Protein AF-A0A355F5J1-F1 (afdb_monomer)

Radius of gyration: 17.42 Å; Cα contacts (8 Å, |Δi|>4): 294; chains: 1; bounding box: 39×35×56 Å

Secondary structure (DSSP, 8-state):
-HHHHHHHSBTT-SSS-HHHHHHHHHT---TTS-HHHHHHHHHHHHHHHHTT--HHHHHHHHHHHHHHHHHHHHHHHHHHHHH-PPPHHHHHHTGGGS--TT----TT--BSSPPPSS--SS-HHHHHHHHHHHHHHHHHT-S---EEEE-TTSTT-EEEESSHHHHHHHHHHHHHHTTS--

Solvent-accessible surface area (backbone atoms only — not comparable to full-atom values): 9563 Å² total; per-residue (Å²): 81,72,72,53,24,61,47,31,2,28,55,85,33,91,74,40,49,74,65,47,51,50,44,15,48,45,59,53,44,49,94,94,44,68,26,60,63,39,50,55,51,52,44,50,50,49,50,41,62,75,70,67,54,50,72,70,53,46,54,50,52,54,51,54,49,53,51,49,39,50,54,31,48,53,53,28,50,51,40,11,67,72,66,56,33,75,38,46,47,55,57,34,33,49,15,75,77,69,82,44,90,92,50,68,52,36,77,87,58,45,38,54,39,86,72,68,100,62,48,26,39,46,52,54,54,36,39,35,28,48,52,47,25,53,47,50,19,61,74,71,71,46,47,78,50,67,49,66,45,72,28,85,69,33,75,94,49,75,50,76,36,59,22,37,56,57,50,20,48,51,45,37,51,14,34,29,36,18,16,43,31,109

pLDDT: mean 97.55, std 2.03, range [85.62, 98.88]

Foldseek 3Di:
DLVLLLQQFFQPHPRHDPVLLCLLQFLVQDPPFCRLLRQLVQQVVQVCVVVVPDPVLSVVLNVVLVVLLVVLVVVQQVQQVVVVADWSLCCQQVVVVVPDPVHDHDVPTDGSHDADPTGAPPDSLLSSLVSSQVSVCVSVVHQQDKDKGGTPSDPPDIDIDRGSVRSSVSSVSSCSNRSTHD

Mean predicted aligned error: 2.51 Å

Nearest PDB structures (foldseek):
  4usz-assembly1_A  TM=8.642E-01  e=2.445E-09  Zobellia galactanivorans
  4cit-assembly1_A  TM=8.220E-01  e=1.053E-09  Zobellia galactanivorans
  8cxl-assembly1_B  TM=7.374E-01  e=2.724E-05  Streptomyces sp. CNQ-525
  3w36-assembly1_A  TM=6.967E-01  e=5.050E-05  Streptomyces sp. CNQ-525
  8bm3-assembly4_D  TM=5.212E-01  e=7.879E-01  Escherichia coli K-12

Structure (mmCIF, N/CA/C/O backbone):
data_AF-A0A355F5J1-F1
#
_entry.id   AF-A0A355F5J1-F1
#
loop_
_atom_site.group_PDB
_atom_site.id
_atom_site.type_symbol
_atom_site.label_atom_id
_atom_site.label_alt_id
_atom_site.label_comp_id
_atom_site.label_asym_id
_atom_site.label_entity_id
_atom_site.label_seq_id
_atom_site.pdbx_PDB_ins_code
_atom_site.Cartn_x
_atom_site.Cartn_y
_atom_site.Cartn_z
_atom_site.occupancy
_atom_site.B_iso_or_equiv
_atom_site.auth_seq_id
_atom_site.auth_comp_id
_atom_site.auth_asym_id
_atom_site.auth_atom_id
_atom_site.pdbx_PDB_model_num
ATOM 1 N N . ALA A 1 1 ? -0.577 -0.896 -16.681 1.00 85.62 1 ALA A N 1
ATOM 2 C CA . ALA A 1 1 ? 0.588 -1.675 -16.222 1.00 85.62 1 ALA A CA 1
ATOM 3 C C . ALA A 1 1 ? 1.918 -1.145 -16.782 1.00 85.62 1 ALA A C 1
ATOM 5 O O . ALA A 1 1 ? 2.328 -0.079 -16.350 1.00 85.62 1 ALA A O 1
ATOM 6 N N . TRP A 1 2 ? 2.595 -1.779 -17.759 1.00 93.31 2 TRP A N 1
ATOM 7 C CA . TRP A 1 2 ? 4.004 -1.445 -18.095 1.00 93.31 2 TRP A CA 1
ATOM 8 C C . TRP A 1 2 ? 4.277 0.042 -18.381 1.00 93.31 2 TRP A C 1
ATOM 10 O O . TRP A 1 2 ? 5.117 0.654 -17.722 1.00 93.31 2 TRP A O 1
ATOM 20 N N . ARG A 1 3 ? 3.527 0.658 -19.311 1.00 94.94 3 ARG A N 1
ATOM 21 C CA . ARG A 1 3 ? 3.712 2.081 -19.677 1.00 94.94 3 ARG A CA 1
ATOM 22 C C . ARG A 1 3 ? 3.458 3.020 -18.502 1.00 94.94 3 ARG A C 1
ATOM 24 O O . ARG A 1 3 ? 4.107 4.053 -18.382 1.00 94.94 3 ARG A O 1
ATOM 31 N N . GLU A 1 4 ? 2.509 2.667 -17.646 1.00 96.31 4 GLU A N 1
ATOM 32 C CA . GLU A 1 4 ? 2.154 3.448 -16.469 1.00 96.31 4 GLU A CA 1
ATOM 33 C C . GLU A 1 4 ? 3.284 3.428 -15.446 1.00 96.31 4 GLU A C 1
ATOM 35 O O . GLU A 1 4 ? 3.809 4.491 -15.121 1.00 96.31 4 GLU A O 1
ATOM 40 N N . VAL A 1 5 ? 3.735 2.243 -15.031 1.00 97.19 5 VAL A N 1
ATOM 41 C CA . VAL A 1 5 ? 4.842 2.096 -14.076 1.00 97.19 5 VAL A CA 1
ATOM 42 C C . VAL A 1 5 ? 6.120 2.714 -14.621 1.00 97.19 5 VAL A C 1
ATOM 44 O O . VAL A 1 5 ? 6.789 3.458 -13.909 1.00 97.19 5 VAL A O 1
ATOM 47 N N . LYS A 1 6 ? 6.431 2.502 -15.905 1.00 96.44 6 LYS A N 1
ATOM 48 C CA . LYS A 1 6 ? 7.587 3.141 -16.540 1.00 96.44 6 LYS A CA 1
ATOM 49 C C . LYS A 1 6 ? 7.512 4.667 -16.448 1.00 96.44 6 LYS A C 1
ATOM 51 O O . LYS A 1 6 ? 8.518 5.310 -16.141 1.00 96.44 6 LYS A O 1
ATOM 56 N N . ARG A 1 7 ? 6.321 5.239 -16.665 1.00 96.62 7 ARG A N 1
ATOM 57 C CA . ARG A 1 7 ? 6.065 6.685 -16.652 1.00 96.62 7 ARG A CA 1
ATOM 58 C C . ARG A 1 7 ? 6.102 7.279 -15.245 1.00 96.62 7 ARG A C 1
ATOM 60 O O . ARG A 1 7 ? 6.772 8.293 -15.062 1.00 96.62 7 ARG A O 1
ATOM 67 N N . VAL A 1 8 ? 5.394 6.704 -14.271 1.00 98.00 8 VAL A N 1
ATOM 68 C CA . VAL A 1 8 ? 5.225 7.307 -12.930 1.00 98.00 8 VAL A CA 1
ATOM 69 C C . VAL A 1 8 ? 6.087 6.677 -11.844 1.00 98.00 8 VAL A C 1
ATOM 71 O O . VAL A 1 8 ? 6.320 7.325 -10.837 1.00 98.00 8 VAL A O 1
ATOM 74 N N . GLY A 1 9 ? 6.596 5.461 -12.028 1.00 97.94 9 GLY A N 1
ATOM 75 C CA . GLY A 1 9 ? 7.379 4.726 -11.027 1.00 97.94 9 GLY A CA 1
ATOM 76 C C . GLY A 1 9 ? 8.881 5.028 -11.028 1.00 97.94 9 GLY A C 1
ATOM 77 O O . GLY A 1 9 ? 9.579 4.684 -10.079 1.00 97.94 9 GLY A O 1
ATOM 78 N N . ARG A 1 10 ? 9.386 5.696 -12.073 1.00 97.44 10 ARG A N 1
ATOM 79 C CA . ARG A 1 10 ? 10.801 6.073 -12.235 1.00 97.44 10 ARG A CA 1
ATOM 80 C C . ARG A 1 10 ? 11.293 7.005 -11.122 1.00 97.44 10 ARG A C 1
ATOM 82 O O . ARG A 1 10 ? 10.621 7.991 -10.828 1.00 97.44 10 ARG A O 1
ATOM 89 N N . SER A 1 11 ? 12.491 6.796 -10.584 1.00 97.44 11 SER A N 1
ATOM 90 C CA . SER A 1 11 ? 13.084 7.613 -9.511 1.00 97.44 11 SER A CA 1
ATOM 91 C C . SER A 1 11 ? 13.020 9.123 -9.780 1.00 97.44 11 SER A C 1
ATOM 93 O O . SER A 1 11 ? 12.518 9.869 -8.943 1.00 97.44 11 SER A O 1
ATOM 95 N N . ASN A 1 12 ? 13.385 9.562 -10.984 1.00 95.12 12 ASN A N 1
ATOM 96 C CA . ASN A 1 12 ? 13.352 10.955 -11.447 1.00 95.12 12 ASN A CA 1
ATOM 97 C C . ASN A 1 12 ? 12.174 11.269 -12.396 1.00 95.12 12 ASN A C 1
ATOM 99 O O . ASN A 1 12 ? 12.340 12.001 -13.371 1.00 95.12 12 ASN A O 1
ATOM 103 N N . SER A 1 13 ? 10.991 10.684 -12.169 1.00 96.25 13 SER A N 1
ATOM 104 C CA . SER A 1 13 ? 9.842 10.878 -13.064 1.00 96.25 13 SER A CA 1
ATOM 105 C C . SER A 1 13 ? 9.379 12.345 -13.099 1.00 96.25 13 SER A C 1
ATOM 107 O O . SER A 1 13 ? 8.983 12.863 -12.056 1.00 96.25 13 SER A O 1
ATOM 109 N N . PRO A 1 14 ? 9.311 12.994 -14.280 1.00 95.00 14 PRO A N 1
ATOM 110 C CA . PRO A 1 14 ? 8.700 14.319 -14.415 1.00 95.00 14 PRO A CA 1
ATOM 111 C C . PRO A 1 14 ? 7.163 14.261 -14.437 1.00 95.00 14 PRO A C 1
ATOM 113 O O . PRO A 1 14 ? 6.504 15.294 -14.424 1.00 95.00 14 PRO A O 1
ATOM 116 N N . ASN A 1 15 ? 6.584 13.057 -14.510 1.00 97.00 15 ASN A N 1
ATOM 117 C CA . ASN A 1 15 ? 5.141 12.836 -14.617 1.00 97.00 15 ASN A CA 1
ATOM 118 C C . ASN A 1 15 ? 4.490 12.454 -13.283 1.00 97.00 15 ASN A C 1
ATOM 120 O O . ASN A 1 15 ? 3.261 12.440 -13.200 1.00 97.00 15 ASN A O 1
ATOM 124 N N . ARG A 1 16 ? 5.288 12.075 -12.277 1.00 98.00 16 ARG A N 1
ATOM 125 C CA . ARG A 1 16 ? 4.796 11.753 -10.939 1.00 98.00 16 ARG A CA 1
ATOM 126 C C . ARG A 1 16 ? 4.628 13.045 -10.149 1.00 98.00 16 ARG A C 1
ATOM 128 O O . ARG A 1 16 ? 5.558 13.842 -10.057 1.00 98.00 16 ARG A O 1
ATOM 135 N N . THR A 1 17 ? 3.453 13.254 -9.569 1.00 98.44 17 THR A N 1
ATOM 136 C CA . THR A 1 17 ? 3.201 14.446 -8.751 1.00 98.44 17 THR A CA 1
ATOM 137 C C . THR A 1 17 ? 3.943 14.366 -7.407 1.00 98.44 17 THR A C 1
ATOM 139 O O . THR A 1 17 ? 4.311 13.271 -6.955 1.00 98.44 17 THR A O 1
ATOM 142 N N . PRO A 1 18 ? 4.147 15.503 -6.714 1.00 98.19 18 PRO A N 1
ATOM 143 C CA . PRO A 1 18 ? 4.655 15.489 -5.342 1.00 98.19 18 PRO A CA 1
ATOM 144 C C . PRO A 1 18 ? 3.794 14.627 -4.408 1.00 98.19 18 PRO A C 1
ATOM 146 O O . PRO A 1 18 ? 4.33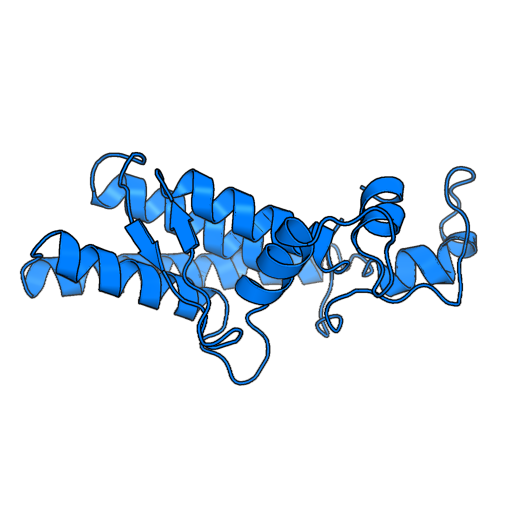6 13.861 -3.617 1.00 98.19 18 PRO A O 1
ATOM 149 N N . GLU A 1 19 ? 2.469 14.673 -4.575 1.00 98.44 19 GLU A N 1
ATOM 150 C CA . GLU A 1 19 ? 1.522 13.857 -3.808 1.00 98.44 19 GLU A CA 1
ATOM 151 C C . GLU A 1 19 ? 1.740 12.357 -4.035 1.00 98.44 19 GLU A C 1
ATOM 153 O O . GLU A 1 19 ? 1.882 11.599 -3.083 1.00 98.44 19 GLU A O 1
ATOM 158 N N . GLN A 1 20 ? 1.874 11.918 -5.289 1.00 98.75 20 GLN A N 1
ATOM 159 C CA . GLN A 1 20 ? 2.164 10.514 -5.603 1.00 98.75 20 GLN A CA 1
ATOM 160 C C . GLN A 1 20 ? 3.510 10.054 -5.029 1.00 98.75 20 GLN A C 1
ATOM 162 O O . GLN A 1 20 ? 3.650 8.902 -4.621 1.00 98.75 20 GLN A O 1
ATOM 167 N N . THR A 1 21 ? 4.501 10.949 -4.980 1.00 98.69 21 THR A N 1
ATOM 168 C CA . THR A 1 21 ? 5.792 10.661 -4.340 1.00 98.69 21 THR A CA 1
ATOM 169 C C . THR A 1 21 ? 5.620 10.483 -2.834 1.00 98.69 21 THR A C 1
ATOM 171 O O . THR A 1 21 ? 6.125 9.509 -2.282 1.00 98.69 21 THR A O 1
ATOM 174 N N . GLN A 1 22 ? 4.874 11.371 -2.172 1.00 98.62 22 GLN A N 1
ATOM 175 C CA . GLN A 1 22 ? 4.601 11.242 -0.743 1.00 98.62 22 GLN A CA 1
ATOM 176 C C . GLN A 1 22 ? 3.798 9.972 -0.437 1.00 98.62 22 GLN A C 1
ATOM 178 O O . GLN A 1 22 ? 4.161 9.264 0.493 1.00 98.62 22 GLN A O 1
ATOM 183 N N . ILE A 1 23 ? 2.786 9.633 -1.244 1.00 98.81 23 ILE A N 1
ATOM 184 C CA . ILE A 1 23 ? 2.020 8.381 -1.124 1.00 98.81 23 ILE A CA 1
ATOM 185 C C . ILE A 1 23 ? 2.943 7.162 -1.215 1.00 98.81 23 ILE A C 1
ATOM 187 O O . ILE A 1 23 ? 2.859 6.267 -0.376 1.00 98.81 23 ILE A O 1
ATOM 191 N N . ALA A 1 24 ? 3.835 7.124 -2.211 1.00 98.62 24 ALA A N 1
ATOM 192 C CA . ALA A 1 24 ? 4.784 6.025 -2.376 1.00 98.62 24 ALA A CA 1
ATOM 193 C C . ALA A 1 24 ? 5.654 5.843 -1.124 1.00 98.62 24 ALA A C 1
ATOM 195 O O . ALA A 1 24 ? 5.804 4.727 -0.633 1.00 98.62 24 ALA A O 1
ATOM 196 N N . LEU A 1 25 ? 6.209 6.943 -0.608 1.00 98.31 25 LEU A N 1
ATOM 197 C CA . LEU A 1 25 ? 7.097 6.926 0.552 1.00 98.31 25 LEU A CA 1
ATOM 198 C C . LEU A 1 25 ? 6.352 6.633 1.861 1.00 98.31 25 LEU A C 1
ATOM 200 O O . LEU A 1 25 ? 6.886 5.929 2.711 1.00 98.31 25 LEU A O 1
ATOM 204 N N . PHE A 1 26 ? 5.123 7.129 2.009 1.00 98.62 26 PHE A N 1
ATOM 205 C CA . PHE A 1 26 ? 4.296 6.917 3.196 1.00 98.62 26 PHE A CA 1
ATOM 206 C C . PHE A 1 26 ? 3.953 5.440 3.391 1.00 98.62 26 PHE A C 1
ATOM 208 O O . PHE A 1 26 ? 4.064 4.919 4.495 1.00 98.62 26 PHE A O 1
ATOM 215 N N . TRP A 1 27 ? 3.592 4.759 2.305 1.00 98.69 27 TRP A N 1
ATOM 216 C CA . TRP A 1 27 ? 3.286 3.330 2.297 1.00 98.69 27 TRP A CA 1
ATOM 217 C C . TRP A 1 27 ? 4.500 2.477 1.906 1.00 98.69 27 TRP A C 1
ATOM 219 O O . TRP A 1 27 ? 4.323 1.373 1.404 1.00 98.69 27 TRP A O 1
ATOM 229 N N . ALA A 1 28 ? 5.737 2.979 2.016 1.00 98.00 28 ALA A N 1
ATOM 230 C CA . ALA A 1 28 ? 6.916 2.227 1.577 1.00 98.00 28 ALA A CA 1
ATOM 231 C C . ALA A 1 28 ? 7.154 0.980 2.443 1.00 98.00 28 ALA A C 1
ATOM 233 O O . ALA A 1 28 ? 7.458 -0.084 1.887 1.00 98.00 28 ALA A O 1
ATOM 234 N N . ASP A 1 29 ? 7.003 1.147 3.763 1.00 96.25 29 ASP A N 1
ATOM 235 C CA . ASP A 1 29 ? 7.050 0.123 4.812 1.00 96.25 29 ASP A CA 1
ATOM 236 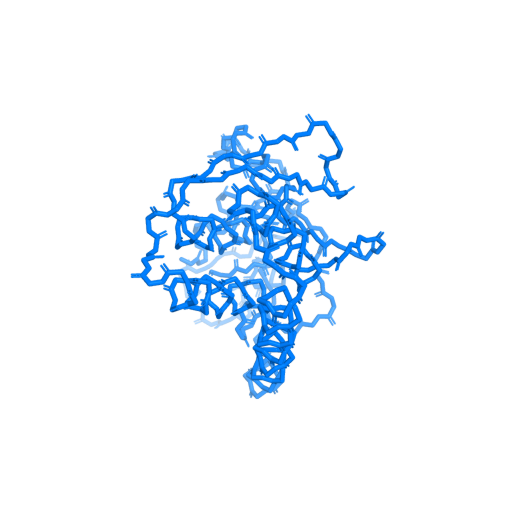C C . ASP A 1 29 ? 8.218 -0.872 4.648 1.00 96.25 29 ASP A C 1
ATOM 238 O O . ASP A 1 29 ? 8.049 -2.096 4.623 1.00 96.25 29 ASP A O 1
ATOM 242 N N . GLY A 1 30 ? 9.417 -0.316 4.441 1.00 90.44 30 GLY A N 1
ATOM 243 C CA . GLY A 1 30 ? 10.653 -1.063 4.214 1.00 90.44 30 GLY A CA 1
ATOM 244 C C . GLY A 1 30 ? 11.232 -1.721 5.474 1.00 90.44 30 GLY A C 1
ATOM 245 O O . GLY A 1 30 ? 10.695 -1.631 6.571 1.00 90.44 30 GLY A O 1
ATOM 246 N N . GLY A 1 31 ? 12.376 -2.396 5.328 1.00 88.50 31 GLY A N 1
ATOM 247 C CA . GLY A 1 31 ? 13.065 -3.001 6.473 1.00 88.50 31 GLY A CA 1
ATOM 248 C C . GLY A 1 31 ? 13.441 -1.958 7.534 1.00 88.50 31 GLY A C 1
ATOM 249 O O . GLY A 1 31 ? 13.959 -0.897 7.196 1.00 88.50 31 GLY A O 1
ATOM 250 N N . GLY A 1 32 ? 13.197 -2.276 8.808 1.00 89.81 32 GLY A N 1
ATOM 251 C CA . GLY A 1 32 ? 13.423 -1.362 9.935 1.00 89.81 32 GLY A CA 1
ATOM 252 C C . GLY A 1 32 ? 12.195 -0.545 10.347 1.00 89.81 32 GLY A C 1
ATOM 253 O O . GLY A 1 32 ? 12.273 0.155 11.352 1.00 89.81 32 GLY A O 1
ATOM 254 N N . THR A 1 33 ? 11.082 -0.662 9.619 1.00 94.38 33 THR A N 1
ATOM 255 C CA . THR A 1 33 ? 9.776 -0.131 10.025 1.00 94.38 33 THR A CA 1
ATOM 256 C C . THR A 1 33 ? 8.891 -1.223 10.625 1.00 94.38 33 THR A C 1
ATOM 258 O O . THR A 1 33 ? 9.274 -2.397 10.693 1.00 94.38 33 THR A O 1
ATOM 261 N N . GLU A 1 34 ? 7.671 -0.866 11.013 1.00 93.75 34 GLU A N 1
ATOM 262 C CA . GLU A 1 34 ? 6.622 -1.811 11.397 1.00 93.75 34 GLU A CA 1
ATOM 263 C C . GLU A 1 34 ? 6.177 -2.757 10.264 1.00 93.75 34 GLU A C 1
ATOM 265 O O . GLU A 1 34 ? 5.503 -3.755 10.532 1.00 93.75 34 GLU A O 1
ATOM 270 N N . THR A 1 35 ? 6.620 -2.518 9.021 1.00 97.62 35 THR A N 1
ATOM 271 C CA . THR A 1 35 ? 6.229 -3.236 7.794 1.00 97.62 35 THR A CA 1
ATOM 272 C C . THR A 1 35 ? 4.712 -3.144 7.519 1.00 97.62 35 THR A C 1
ATOM 274 O O . THR A 1 35 ? 3.952 -2.698 8.378 1.00 97.62 35 THR A O 1
ATOM 277 N N . PRO A 1 36 ? 4.204 -3.560 6.343 1.00 97.94 36 PRO A N 1
ATOM 278 C CA . PRO A 1 36 ? 2.795 -3.325 6.003 1.00 97.94 36 PRO A CA 1
ATOM 279 C C . PRO A 1 36 ? 1.794 -3.951 6.983 1.00 97.94 36 PRO A C 1
ATOM 281 O O . PRO A 1 36 ? 0.827 -3.281 7.342 1.00 97.94 36 PRO A O 1
ATOM 284 N N . PRO A 1 37 ? 1.989 -5.197 7.474 1.00 98.06 37 PRO A N 1
ATOM 285 C CA . PRO A 1 37 ? 1.119 -5.747 8.509 1.00 98.06 37 PRO A CA 1
ATOM 286 C C . PRO A 1 37 ? 1.092 -4.885 9.776 1.00 98.06 37 PRO A C 1
ATOM 288 O O . PRO A 1 37 ? 0.015 -4.631 10.310 1.00 98.06 37 PRO A O 1
ATOM 291 N N . GLY A 1 38 ? 2.252 -4.407 10.241 1.00 98.06 38 GLY A N 1
ATOM 292 C CA . GLY A 1 38 ? 2.351 -3.565 11.433 1.00 98.06 38 GLY A CA 1
ATOM 293 C C . GLY A 1 38 ? 1.695 -2.199 11.250 1.00 98.06 38 GLY A C 1
ATOM 294 O O . GLY A 1 38 ? 0.995 -1.752 12.155 1.00 98.06 38 GLY A O 1
ATOM 295 N N . HIS A 1 39 ? 1.791 -1.607 10.058 1.00 98.56 39 HIS A N 1
ATOM 296 C CA . HIS A 1 39 ? 1.113 -0.352 9.724 1.00 98.56 39 HIS A CA 1
ATOM 297 C C . HIS A 1 39 ? -0.407 -0.480 9.887 1.00 98.56 39 HIS A C 1
ATOM 299 O O . HIS A 1 39 ? -1.051 0.353 10.531 1.00 98.56 39 HIS A O 1
ATOM 305 N N . TRP A 1 40 ? -0.994 -1.595 9.444 1.00 98.75 40 TRP A N 1
ATOM 306 C CA . TRP A 1 40 ? -2.413 -1.871 9.688 1.00 98.75 40 TRP A CA 1
ATOM 307 C C . TRP A 1 40 ? -2.747 -2.124 11.166 1.00 98.75 40 TRP A C 1
ATOM 309 O O . TRP A 1 40 ? -3.827 -1.732 11.616 1.00 98.75 40 TRP A O 1
ATOM 319 N N . ILE A 1 41 ? -1.828 -2.689 11.959 1.00 98.44 41 ILE A N 1
ATOM 320 C CA . ILE A 1 41 ? -1.981 -2.761 13.425 1.00 98.44 41 ILE A CA 1
ATOM 321 C C . ILE A 1 41 ? -1.951 -1.358 14.056 1.00 98.44 41 ILE A C 1
ATOM 323 O O . ILE A 1 41 ? -2.725 -1.086 14.979 1.00 98.44 41 ILE A O 1
ATOM 327 N N . THR A 1 42 ? -1.102 -0.451 13.574 1.00 98.00 42 THR A N 1
ATOM 328 C CA . THR A 1 42 ? -1.033 0.941 14.046 1.00 98.00 42 THR A CA 1
ATOM 329 C C . THR A 1 42 ? -2.303 1.720 13.697 1.00 98.00 42 THR A C 1
ATOM 331 O O . THR A 1 42 ? -2.865 2.379 14.577 1.00 98.00 42 THR A O 1
ATOM 334 N N . ILE A 1 43 ? -2.852 1.538 12.492 1.00 98.75 43 ILE A N 1
ATOM 335 C CA . ILE A 1 43 ? -4.176 2.058 12.110 1.00 98.75 43 ILE A CA 1
ATOM 336 C C . ILE A 1 43 ? -5.260 1.538 13.067 1.00 98.75 43 ILE A C 1
ATOM 338 O O . ILE A 1 43 ? -6.021 2.324 13.637 1.00 98.75 43 ILE A O 1
ATOM 342 N N . ALA A 1 44 ? -5.307 0.224 13.317 1.00 98.75 44 ALA A N 1
ATOM 343 C CA . ALA A 1 44 ? -6.286 -0.373 14.227 1.00 98.75 44 ALA A CA 1
ATOM 344 C C . ALA A 1 44 ? -6.156 0.141 15.669 1.00 98.75 44 ALA A C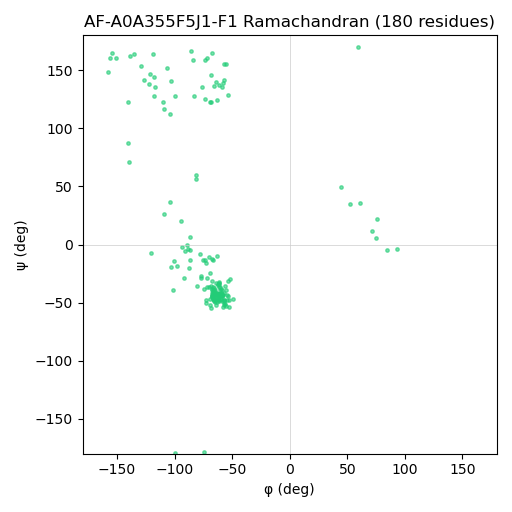 1
ATOM 346 O O . ALA A 1 44 ? -7.163 0.285 16.362 1.00 98.75 44 ALA A O 1
ATOM 347 N N . ARG A 1 45 ? -4.941 0.477 16.115 1.00 98.44 45 ARG A N 1
ATOM 348 C CA . ARG A 1 45 ? -4.692 1.111 17.418 1.00 98.44 45 ARG A CA 1
ATOM 349 C C . ARG A 1 45 ? -5.286 2.510 17.502 1.00 98.44 45 ARG A C 1
ATOM 351 O O . ARG A 1 45 ? -5.950 2.809 18.496 1.00 98.44 45 ARG A O 1
ATOM 358 N N . GLY A 1 46 ? -5.095 3.327 16.467 1.00 98.56 46 GLY A N 1
ATOM 359 C CA . GLY A 1 46 ? -5.722 4.646 16.365 1.00 98.56 46 GLY A CA 1
ATOM 360 C C . GLY A 1 46 ? -7.248 4.551 16.397 1.00 98.56 46 GLY A C 1
ATOM 361 O O . GLY A 1 46 ? -7.892 5.200 17.219 1.00 98.56 46 GLY A O 1
ATOM 362 N N . LEU A 1 47 ? -7.816 3.656 15.586 1.00 98.62 47 LEU A N 1
ATOM 363 C CA . LEU A 1 47 ? -9.260 3.409 15.524 1.00 98.62 47 LEU A CA 1
ATOM 364 C C . LEU A 1 47 ? -9.830 2.902 16.852 1.00 98.62 47 LEU A C 1
ATOM 366 O O . LEU A 1 47 ? -10.865 3.384 17.300 1.00 98.62 47 LEU A O 1
ATOM 370 N N . SER A 1 48 ? -9.151 1.961 17.510 1.00 98.44 48 SER A N 1
ATOM 371 C CA . SER A 1 48 ? -9.532 1.451 18.832 1.00 98.44 48 SER A CA 1
ATOM 372 C C . SER A 1 48 ? -9.688 2.584 19.848 1.00 98.44 48 SER A C 1
ATOM 374 O O . SER A 1 48 ? -10.685 2.643 20.570 1.00 98.44 48 SER A O 1
ATOM 376 N N . ALA A 1 49 ? -8.707 3.493 19.893 1.00 98.44 49 ALA A N 1
ATOM 377 C CA . ALA A 1 49 ? -8.737 4.646 20.786 1.00 98.44 49 ALA A CA 1
ATOM 378 C C . ALA A 1 49 ? -9.844 5.638 20.395 1.00 98.44 49 ALA A C 1
ATOM 380 O O . ALA A 1 49 ? -10.604 6.070 21.258 1.00 98.44 49 ALA A O 1
ATOM 381 N N . GLN A 1 50 ? -9.978 5.943 19.100 1.00 98.12 50 GLN A N 1
ATOM 382 C CA . GLN A 1 50 ? -11.014 6.832 18.563 1.00 98.12 50 GLN A CA 1
ATOM 383 C C . GLN A 1 50 ? -12.434 6.341 18.884 1.00 98.12 50 GLN A C 1
ATOM 385 O O . GLN A 1 50 ? -13.304 7.148 19.195 1.00 98.12 50 GLN A O 1
ATOM 390 N N . GLN A 1 51 ? -12.666 5.029 18.820 1.00 97.81 51 GLN A N 1
ATOM 391 C CA . GLN A 1 51 ? -13.975 4.408 19.051 1.00 97.81 51 GLN A CA 1
ATOM 392 C C . GLN A 1 51 ? -14.226 4.043 20.525 1.00 97.81 51 GLN A C 1
ATOM 394 O O . GLN A 1 51 ? -15.285 3.509 20.850 1.00 97.81 51 GLN A O 1
ATOM 399 N N . GLY A 1 52 ? -13.268 4.298 21.427 1.00 98.12 52 GLY A N 1
ATOM 400 C CA . GLY A 1 52 ? -13.419 4.019 22.858 1.00 98.12 52 GLY A CA 1
ATOM 401 C C . GLY A 1 52 ? -13.659 2.539 23.176 1.00 98.12 52 GLY A C 1
ATOM 402 O O . GLY A 1 52 ? -14.436 2.215 24.075 1.00 98.12 52 GLY A O 1
ATOM 403 N N . LEU A 1 53 ? -13.030 1.634 22.422 1.00 98.56 53 LEU A N 1
ATOM 404 C CA . LEU A 1 53 ? -13.243 0.196 22.575 1.00 98.56 53 LEU A CA 1
ATOM 405 C C . LEU A 1 53 ? -12.774 -0.312 23.949 1.00 98.56 53 LEU A C 1
ATOM 407 O O . LEU A 1 53 ? -11.711 0.054 24.456 1.00 98.56 53 LEU A O 1
ATOM 411 N N . THR A 1 54 ? -13.553 -1.219 24.537 1.00 98.69 54 THR A N 1
ATOM 412 C CA . THR A 1 54 ? -13.201 -1.921 25.782 1.00 98.69 54 THR A CA 1
ATOM 413 C C . THR A 1 54 ? -12.015 -2.871 25.588 1.00 98.69 54 THR A C 1
ATOM 415 O O . THR A 1 54 ? -11.698 -3.278 24.471 1.00 98.69 54 THR A O 1
ATOM 418 N N . LEU A 1 55 ? -11.399 -3.324 26.688 1.00 98.50 55 LEU A N 1
ATOM 419 C CA . LEU A 1 55 ? -10.312 -4.312 26.644 1.00 98.50 55 LEU A CA 1
ATOM 420 C C . LEU A 1 55 ? -10.694 -5.581 25.861 1.00 98.50 55 LEU A C 1
ATOM 422 O O . LEU A 1 55 ? -9.912 -6.053 25.039 1.00 98.50 55 LEU A O 1
ATOM 426 N N . ALA A 1 56 ? -11.899 -6.114 26.083 1.00 98.75 56 ALA A N 1
ATOM 427 C CA . ALA A 1 56 ? -12.370 -7.313 25.392 1.00 98.75 56 ALA A CA 1
ATOM 428 C C . ALA A 1 56 ? -12.588 -7.071 23.887 1.00 98.75 56 ALA A C 1
ATOM 430 O O . ALA A 1 56 ? -12.253 -7.926 23.067 1.00 98.75 56 ALA A O 1
ATOM 431 N N . GLN A 1 57 ? -13.106 -5.897 23.511 1.00 98.75 57 GLN A N 1
ATOM 432 C CA . GLN A 1 57 ? -13.245 -5.496 22.107 1.00 98.75 57 GLN A CA 1
ATOM 433 C C . GLN A 1 57 ? -11.879 -5.325 21.439 1.00 98.75 57 GLN A C 1
ATOM 435 O O . GLN A 1 57 ? -11.672 -5.844 20.347 1.00 98.75 57 GLN A O 1
ATOM 440 N N . ASN A 1 58 ? -10.920 -4.694 22.117 1.00 98.75 58 ASN A N 1
ATOM 441 C CA . ASN A 1 58 ? -9.556 -4.554 21.613 1.00 98.75 58 ASN A CA 1
ATOM 442 C C . ASN A 1 58 ? -8.887 -5.906 21.407 1.00 98.75 58 ASN A C 1
ATOM 444 O O . ASN A 1 58 ? -8.368 -6.167 20.324 1.00 98.75 58 ASN A O 1
ATOM 448 N N . ALA A 1 59 ? -8.961 -6.797 22.398 1.00 98.75 59 ALA A N 1
ATOM 449 C CA . ALA A 1 59 ? -8.431 -8.150 22.269 1.00 98.75 59 ALA A CA 1
ATOM 450 C C . ALA A 1 59 ? -9.011 -8.865 21.037 1.00 98.75 59 ALA A C 1
ATOM 452 O O . ALA A 1 59 ? -8.267 -9.468 20.266 1.00 98.75 59 ALA A O 1
ATOM 453 N N . ARG A 1 60 ? -10.324 -8.736 20.801 1.00 98.75 60 ARG A N 1
ATOM 454 C CA . ARG A 1 60 ? -10.984 -9.311 19.624 1.00 98.75 60 ARG A CA 1
ATOM 455 C C . ARG A 1 60 ? -10.526 -8.664 18.314 1.00 98.75 60 ARG A C 1
ATOM 457 O O . ARG A 1 60 ? -10.210 -9.394 17.379 1.00 98.75 60 ARG A O 1
ATOM 464 N N . LEU A 1 61 ? -10.491 -7.333 18.236 1.00 98.81 61 LEU A N 1
ATOM 465 C CA . LEU A 1 61 ? -10.071 -6.590 17.043 1.00 98.81 61 LEU A CA 1
ATOM 466 C C . LEU A 1 61 ? -8.648 -6.978 16.624 1.00 98.81 61 LEU A C 1
ATOM 468 O O . LEU A 1 61 ? -8.431 -7.392 15.487 1.00 98.81 61 LEU A O 1
ATOM 472 N N . PHE A 1 62 ? -7.691 -6.896 17.550 1.00 98.81 62 PHE A N 1
ATOM 473 C CA . PHE A 1 62 ? -6.290 -7.184 17.248 1.00 98.81 62 PHE A CA 1
ATOM 474 C C . PHE A 1 62 ? -6.045 -8.661 16.943 1.00 98.81 62 PHE A C 1
ATOM 476 O O . PHE A 1 62 ? -5.241 -8.955 16.059 1.00 98.81 62 PHE A O 1
ATOM 483 N N . ALA A 1 63 ? -6.746 -9.587 17.607 1.00 98.81 63 ALA A N 1
ATOM 484 C CA . ALA A 1 63 ? -6.642 -11.010 17.289 1.00 98.81 63 ALA A CA 1
ATOM 485 C C . ALA A 1 63 ? -7.121 -11.297 15.859 1.00 98.81 63 ALA A C 1
ATOM 487 O O . ALA A 1 63 ? -6.401 -11.922 15.083 1.00 98.81 63 ALA A O 1
ATOM 488 N N . LEU A 1 64 ? -8.302 -10.789 15.487 1.00 98.88 64 LEU A N 1
ATOM 489 C CA . LEU A 1 64 ? -8.851 -10.976 14.143 1.00 98.88 64 LEU A CA 1
ATOM 490 C C . LEU A 1 64 ? -7.955 -10.348 13.071 1.00 98.88 64 LEU A C 1
ATOM 492 O O . LEU A 1 64 ? -7.714 -10.971 12.035 1.00 98.88 64 LEU A O 1
ATOM 496 N N . LEU A 1 65 ? -7.441 -9.141 13.321 1.00 98.88 65 LEU A N 1
ATOM 497 C CA . LEU A 1 65 ? -6.576 -8.450 12.368 1.00 98.88 65 LEU A CA 1
ATOM 498 C C . LEU A 1 65 ? -5.238 -9.160 12.199 1.00 98.88 65 LEU A C 1
ATOM 500 O O . LEU A 1 65 ? -4.817 -9.365 11.066 1.00 98.88 65 LEU A O 1
ATOM 504 N N . SER A 1 66 ? -4.625 -9.613 13.292 1.00 98.75 66 SER A N 1
ATOM 505 C CA . SER A 1 66 ? -3.357 -10.349 13.245 1.00 98.75 66 SER A CA 1
ATOM 506 C C . SER A 1 66 ? -3.485 -11.663 12.470 1.00 98.75 66 SER A C 1
ATOM 508 O O . SER A 1 66 ? -2.627 -11.965 11.646 1.00 98.75 66 SER A O 1
ATOM 510 N N . ILE A 1 67 ? -4.573 -12.419 12.675 1.00 98.75 67 ILE A N 1
ATOM 511 C CA . ILE A 1 67 ? -4.852 -13.642 11.901 1.00 98.75 67 ILE A CA 1
ATOM 512 C C . ILE A 1 67 ? -5.054 -13.300 10.421 1.00 98.75 67 ILE A C 1
ATOM 514 O O . ILE A 1 67 ? -4.461 -13.928 9.551 1.00 98.75 67 ILE A O 1
ATOM 518 N N . THR A 1 68 ? -5.833 -12.255 10.135 1.00 98.88 68 THR A N 1
ATOM 519 C CA . THR A 1 68 ? -6.125 -11.829 8.760 1.00 98.88 68 THR A CA 1
ATOM 520 C C . THR A 1 68 ? -4.857 -11.457 7.997 1.00 98.88 68 THR A C 1
ATOM 522 O O . THR A 1 68 ? -4.673 -11.900 6.865 1.00 98.88 68 THR A O 1
ATOM 525 N N . VAL A 1 69 ? -3.960 -10.666 8.596 1.00 98.62 69 VAL A N 1
ATOM 526 C CA . VAL A 1 69 ? -2.701 -10.300 7.931 1.00 98.62 69 VAL A CA 1
ATOM 527 C C . VAL A 1 69 ? -1.725 -11.475 7.854 1.00 98.62 69 VAL A C 1
ATOM 529 O O . VAL A 1 69 ? -0.954 -11.542 6.902 1.00 98.62 69 VAL A O 1
ATOM 532 N N . ALA A 1 70 ? -1.769 -12.429 8.789 1.00 98.69 70 ALA A N 1
ATOM 533 C CA . ALA A 1 70 ? -0.970 -13.651 8.702 1.00 98.69 70 ALA A CA 1
ATOM 534 C C . ALA A 1 70 ? -1.394 -14.517 7.503 1.00 98.69 70 ALA A C 1
ATOM 536 O O . ALA A 1 70 ? -0.550 -14.875 6.680 1.00 98.69 70 ALA A O 1
ATOM 537 N N . ASP A 1 71 ? -2.693 -14.774 7.338 1.00 98.81 71 ASP A N 1
ATOM 538 C CA . ASP A 1 71 ? -3.212 -15.537 6.194 1.00 98.81 71 ASP A CA 1
ATOM 539 C C . ASP A 1 71 ? -2.998 -14.789 4.870 1.00 98.81 71 ASP A C 1
ATOM 541 O O . ASP A 1 71 ? -2.628 -15.390 3.858 1.00 98.81 71 ASP A O 1
ATOM 545 N N . ALA A 1 72 ? -3.137 -13.459 4.875 1.00 98.75 72 ALA A N 1
ATOM 546 C CA . ALA A 1 72 ? -2.801 -12.621 3.727 1.00 98.75 72 ALA A CA 1
ATOM 547 C C . ALA A 1 72 ? -1.322 -12.757 3.322 1.00 98.75 72 ALA A C 1
ATOM 549 O O . ALA A 1 72 ? -1.024 -12.783 2.126 1.00 98.75 72 ALA A O 1
ATOM 550 N N . ALA A 1 73 ? -0.398 -12.880 4.284 1.00 98.56 73 ALA A N 1
ATOM 551 C CA . ALA A 1 73 ? 1.015 -13.123 3.991 1.00 98.56 73 ALA A CA 1
ATOM 552 C C . ALA A 1 73 ? 1.203 -14.477 3.303 1.00 98.56 73 ALA A C 1
ATOM 554 O O . ALA A 1 73 ? 1.875 -14.545 2.276 1.00 98.56 73 ALA A O 1
ATOM 555 N N . ILE A 1 74 ? 0.588 -15.534 3.842 1.00 98.75 74 ILE A N 1
ATOM 556 C CA . ILE A 1 74 ? 0.680 -16.892 3.291 1.00 98.75 74 ILE A CA 1
ATOM 557 C C . ILE A 1 74 ? 0.209 -16.894 1.835 1.00 98.75 74 ILE A C 1
ATOM 559 O O . ILE A 1 74 ? 0.957 -17.312 0.956 1.00 98.75 74 ILE A O 1
ATOM 563 N N . LEU A 1 75 ? -0.977 -16.347 1.564 1.00 98.38 75 LEU A N 1
ATOM 564 C CA . LEU A 1 75 ? -1.543 -16.289 0.214 1.00 98.38 75 LEU A CA 1
ATOM 565 C C . LEU A 1 75 ? -0.708 -15.425 -0.738 1.00 98.38 75 LEU A C 1
ATOM 567 O O . LEU A 1 75 ? -0.477 -15.804 -1.887 1.00 98.38 75 LEU A O 1
ATOM 571 N N . ALA A 1 76 ? -0.234 -14.265 -0.276 1.00 98.50 76 ALA A N 1
ATOM 572 C CA . ALA A 1 76 ? 0.576 -13.387 -1.109 1.00 98.50 76 ALA A CA 1
ATOM 573 C C . ALA A 1 76 ? 1.917 -14.031 -1.474 1.00 98.50 76 ALA A C 1
ATOM 575 O O . ALA A 1 76 ? 2.360 -13.896 -2.614 1.00 98.50 76 ALA A O 1
ATOM 576 N N . TRP A 1 77 ? 2.567 -14.721 -0.535 1.00 98.69 77 TRP A N 1
ATOM 577 C CA . TRP A 1 77 ? 3.837 -15.394 -0.799 1.00 98.69 77 TRP A CA 1
ATOM 578 C C . TRP A 1 77 ? 3.662 -16.672 -1.616 1.00 98.69 77 TRP A C 1
ATOM 580 O O . TRP A 1 77 ? 4.453 -16.886 -2.531 1.00 98.69 77 TRP A O 1
ATOM 590 N N . ASP A 1 78 ? 2.614 -17.458 -1.373 1.00 98.62 78 ASP A N 1
ATOM 591 C CA . ASP A 1 78 ? 2.271 -18.604 -2.220 1.00 98.62 78 ASP A CA 1
ATOM 592 C C . ASP A 1 78 ? 2.094 -18.162 -3.681 1.00 98.62 78 ASP A C 1
ATOM 594 O O . ASP A 1 78 ? 2.812 -18.628 -4.564 1.00 98.62 78 ASP A O 1
ATOM 598 N N . GLY A 1 79 ? 1.275 -17.132 -3.927 1.00 98.44 79 GLY A N 1
ATOM 599 C CA . GLY A 1 79 ? 1.112 -16.551 -5.261 1.00 98.44 79 GLY A CA 1
ATOM 600 C C . GLY A 1 79 ? 2.427 -16.028 -5.855 1.00 98.44 79 GLY A C 1
ATOM 601 O O . GLY A 1 79 ? 2.744 -16.318 -7.009 1.00 98.44 79 GLY A O 1
ATOM 602 N N . LYS A 1 80 ? 3.240 -15.310 -5.067 1.00 98.62 80 LYS A N 1
ATOM 603 C CA . LYS A 1 80 ? 4.555 -14.805 -5.509 1.00 98.62 80 LYS A CA 1
ATOM 604 C C . LYS A 1 80 ? 5.442 -15.888 -6.083 1.00 98.62 80 LYS A C 1
ATOM 606 O O . LYS A 1 80 ? 6.021 -15.680 -7.148 1.00 98.62 80 LYS A O 1
ATOM 611 N N . TYR A 1 81 ? 5.560 -17.008 -5.389 1.00 98.44 81 TYR A N 1
ATOM 612 C CA . TYR A 1 81 ? 6.451 -18.081 -5.812 1.00 98.44 81 TYR A CA 1
ATOM 613 C C . TYR A 1 81 ? 5.790 -19.058 -6.787 1.00 98.44 81 TYR A C 1
ATOM 615 O O . TYR A 1 81 ? 6.508 -19.687 -7.560 1.00 98.44 81 TYR A O 1
ATOM 623 N N . ALA A 1 82 ? 4.457 -19.116 -6.838 1.00 98.44 82 ALA A N 1
ATOM 624 C CA . ALA A 1 82 ? 3.730 -19.847 -7.872 1.00 98.44 82 ALA A CA 1
ATOM 625 C C . ALA A 1 82 ? 3.890 -19.203 -9.260 1.00 98.44 82 ALA A C 1
ATOM 627 O O . ALA A 1 82 ? 4.142 -19.906 -10.236 1.00 98.44 82 ALA A O 1
ATOM 628 N N . TYR A 1 83 ? 3.772 -17.872 -9.358 1.00 97.38 83 TYR A N 1
ATOM 629 C CA . TYR A 1 83 ? 3.869 -17.160 -10.641 1.00 97.38 83 TYR A CA 1
ATOM 630 C C . TYR A 1 83 ? 5.289 -16.682 -10.965 1.00 97.38 83 TYR A C 1
ATOM 632 O O . TYR A 1 83 ? 5.655 -16.570 -12.130 1.00 97.38 83 TYR A O 1
ATOM 640 N N . ASN A 1 84 ? 6.103 -16.406 -9.941 1.00 96.31 84 ASN A N 1
ATOM 641 C CA . ASN A 1 84 ? 7.503 -15.995 -10.061 1.00 96.31 84 ASN A CA 1
ATOM 642 C C . ASN A 1 84 ? 7.738 -14.798 -11.012 1.00 96.31 84 ASN A C 1
ATOM 644 O O . ASN A 1 84 ? 8.759 -14.707 -11.694 1.00 96.31 84 ASN A O 1
ATOM 648 N N . ASN A 1 85 ? 6.788 -13.854 -11.057 1.00 96.19 85 ASN A N 1
ATOM 649 C CA . ASN A 1 85 ? 6.862 -12.705 -11.957 1.00 96.19 85 ASN A CA 1
ATOM 650 C C . ASN A 1 85 ? 8.028 -11.768 -11.607 1.00 96.19 85 ASN A C 1
ATOM 652 O O . ASN A 1 85 ? 8.205 -11.349 -10.456 1.00 96.19 85 ASN A O 1
ATOM 656 N N . TRP A 1 86 ? 8.735 -11.322 -12.643 1.00 96.12 86 TRP A N 1
ATOM 657 C CA . TRP A 1 86 ? 9.751 -10.275 -12.575 1.00 96.12 86 TRP A CA 1
ATOM 658 C C . TRP A 1 86 ? 9.233 -8.939 -12.011 1.00 96.12 86 TRP A C 1
ATOM 660 O O . TRP A 1 86 ? 8.039 -8.615 -12.057 1.00 96.12 86 TRP A O 1
ATOM 670 N N . ARG A 1 87 ? 10.150 -8.141 -11.463 1.00 98.44 87 ARG A N 1
ATOM 671 C CA . ARG A 1 87 ? 9.886 -6.782 -10.965 1.00 98.44 87 ARG A CA 1
ATOM 672 C C . ARG A 1 87 ? 9.945 -5.753 -12.099 1.00 98.44 87 ARG A C 1
ATOM 674 O O . ARG A 1 87 ? 10.631 -6.014 -13.084 1.00 98.44 87 ARG A O 1
ATOM 681 N N . PRO A 1 88 ? 9.319 -4.568 -11.946 1.00 98.31 88 PRO A N 1
ATOM 682 C CA . PRO A 1 88 ? 9.374 -3.530 -12.973 1.00 98.31 88 PRO A CA 1
ATOM 683 C C . PRO A 1 88 ? 10.774 -3.092 -13.380 1.00 98.31 88 PRO A C 1
ATOM 685 O O . PRO A 1 88 ? 10.994 -2.866 -14.561 1.00 98.31 88 PRO A O 1
ATOM 688 N N . ILE A 1 89 ? 11.732 -3.036 -12.445 1.00 98.44 89 ILE A N 1
ATOM 689 C CA . ILE A 1 89 ? 13.128 -2.729 -12.783 1.00 98.44 89 ILE A CA 1
ATOM 690 C C . ILE A 1 89 ? 13.667 -3.685 -13.853 1.00 98.44 89 ILE A C 1
ATOM 692 O O . ILE A 1 89 ? 14.090 -3.231 -14.908 1.00 98.44 89 ILE A O 1
ATOM 696 N N . THR A 1 90 ? 13.548 -4.996 -13.637 1.00 97.69 90 THR A N 1
ATOM 697 C CA . THR A 1 90 ? 13.974 -6.011 -14.605 1.00 97.69 90 THR A CA 1
ATOM 698 C C . THR A 1 90 ? 13.118 -5.956 -15.867 1.00 97.69 90 THR A C 1
ATOM 700 O O . THR A 1 90 ? 13.658 -5.877 -16.960 1.00 97.69 90 THR A O 1
ATOM 703 N N . GLY A 1 91 ? 11.788 -5.910 -15.734 1.00 96.75 91 GL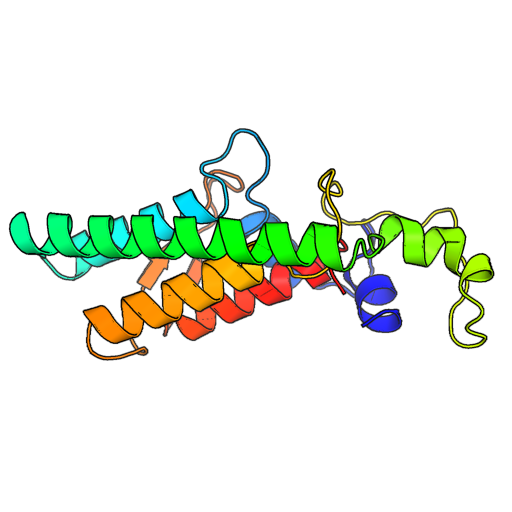Y A N 1
ATOM 704 C CA . GLY A 1 91 ? 10.883 -5.917 -16.889 1.00 96.75 91 GLY A CA 1
ATOM 705 C C . GLY A 1 91 ? 10.887 -4.651 -17.748 1.00 96.75 91 GLY A C 1
ATOM 706 O O . GLY A 1 91 ? 10.288 -4.632 -18.818 1.00 96.75 91 GLY A O 1
ATOM 707 N N . ILE A 1 92 ? 11.526 -3.572 -17.295 1.00 97.94 92 ILE A N 1
ATOM 708 C CA . ILE A 1 92 ? 11.757 -2.364 -18.095 1.00 97.94 92 ILE A CA 1
ATOM 709 C C . ILE A 1 92 ? 13.191 -2.334 -18.630 1.00 97.94 92 ILE A C 1
ATOM 711 O O . ILE A 1 92 ? 13.387 -1.911 -19.767 1.00 97.94 92 ILE A O 1
ATOM 715 N N . GLN A 1 93 ? 14.188 -2.760 -17.849 1.00 97.94 93 GLN A N 1
ATOM 716 C CA . GLN A 1 93 ? 15.583 -2.783 -18.303 1.00 97.94 93 GLN A CA 1
ATOM 717 C C . GLN A 1 93 ? 15.832 -3.853 -19.372 1.00 97.94 93 GLN A C 1
ATOM 719 O O . GLN A 1 93 ? 16.554 -3.574 -20.320 1.00 97.94 93 GLN A O 1
ATOM 724 N N . GLU A 1 94 ? 15.181 -5.010 -19.250 1.00 96.94 94 GLU A N 1
ATOM 725 C CA . GLU A 1 94 ? 15.339 -6.197 -20.109 1.00 96.94 94 GLU A CA 1
ATOM 726 C C . GLU A 1 94 ? 14.100 -6.411 -21.002 1.00 96.94 94 GLU A C 1
ATOM 728 O O . GLU A 1 94 ? 13.739 -7.536 -21.348 1.00 96.94 94 GLU A O 1
ATOM 733 N N . ALA A 1 95 ? 13.356 -5.341 -21.306 1.00 96.06 95 ALA A N 1
ATOM 734 C CA . ALA A 1 95 ? 12.085 -5.452 -22.026 1.00 96.06 95 ALA A CA 1
ATOM 735 C C . ALA A 1 95 ? 12.248 -5.937 -23.480 1.00 96.06 95 ALA A C 1
ATOM 737 O O . ALA A 1 95 ? 11.280 -6.316 -24.113 1.00 96.06 95 ALA A O 1
ATOM 738 N N . ASP A 1 96 ? 13.459 -5.940 -24.025 1.00 94.62 96 ASP A N 1
ATOM 739 C CA . ASP A 1 96 ? 13.792 -6.540 -25.318 1.00 94.62 96 ASP A CA 1
ATOM 740 C C . ASP A 1 96 ? 13.797 -8.081 -25.293 1.00 94.62 96 ASP A C 1
ATOM 742 O O . ASP A 1 96 ? 13.719 -8.711 -26.349 1.00 94.62 96 ASP A O 1
ATOM 746 N N . LEU A 1 97 ? 13.839 -8.696 -24.106 1.00 93.88 97 LEU A N 1
ATOM 747 C CA . LEU A 1 97 ? 13.842 -10.152 -23.924 1.00 93.88 97 LEU A CA 1
ATOM 748 C C . LEU A 1 97 ? 12.447 -10.755 -23.701 1.00 93.88 97 LEU A C 1
ATOM 750 O O . LEU A 1 97 ? 12.318 -11.972 -23.565 1.00 93.88 97 LEU A O 1
ATOM 754 N N . ASP A 1 98 ? 11.399 -9.933 -23.645 1.00 91.81 98 ASP A N 1
ATOM 755 C CA . ASP A 1 98 ? 10.049 -10.370 -23.265 1.00 91.81 98 ASP A CA 1
ATOM 756 C C . ASP A 1 98 ? 9.169 -10.817 -24.444 1.00 91.81 98 ASP A C 1
ATOM 758 O O . ASP A 1 98 ? 8.067 -11.332 -24.241 1.00 91.81 98 ASP A O 1
ATOM 762 N N . GLY A 1 99 ? 9.664 -10.650 -25.676 1.00 93.56 99 GLY A N 1
ATOM 763 C CA . GLY A 1 99 ? 8.956 -11.007 -26.905 1.00 93.56 99 GLY A CA 1
ATOM 764 C C . GLY A 1 99 ? 7.769 -10.097 -27.245 1.00 93.56 99 GLY A C 1
ATOM 765 O O . GLY A 1 99 ? 6.981 -10.444 -28.127 1.00 93.56 99 GLY A O 1
ATOM 766 N N . ASN A 1 100 ? 7.621 -8.951 -26.576 1.00 93.12 100 ASN A N 1
ATOM 767 C CA . ASN A 1 100 ? 6.537 -8.003 -26.779 1.00 93.12 100 ASN A CA 1
ATOM 768 C C . ASN A 1 100 ? 7.013 -6.774 -27.584 1.00 93.12 100 ASN A C 1
ATOM 770 O O . ASN A 1 100 ? 7.757 -5.944 -27.073 1.00 93.12 100 ASN A O 1
ATOM 774 N N . PRO A 1 101 ? 6.543 -6.571 -28.829 1.00 93.19 101 PRO A N 1
ATOM 775 C CA . PRO A 1 101 ? 6.959 -5.422 -29.639 1.00 93.19 101 PRO A CA 1
ATOM 776 C C . PRO A 1 101 ? 6.463 -4.065 -29.102 1.00 93.19 101 PRO A C 1
ATOM 778 O O . PRO A 1 101 ? 6.925 -3.022 -29.565 1.00 93.19 101 PRO A O 1
ATOM 781 N N . ASP A 1 102 ? 5.523 -4.053 -28.150 1.00 92.62 102 ASP A N 1
ATOM 782 C CA . ASP A 1 102 ? 4.988 -2.833 -27.532 1.00 92.62 102 ASP A CA 1
ATOM 783 C C . ASP A 1 102 ? 5.786 -2.349 -26.308 1.00 92.62 102 ASP A C 1
ATOM 785 O O . ASP A 1 102 ? 5.457 -1.293 -25.737 1.00 92.62 102 ASP A O 1
ATOM 789 N N . THR A 1 103 ? 6.802 -3.101 -25.878 1.00 94.56 103 THR A N 1
ATOM 790 C CA . THR A 1 103 ? 7.721 -2.735 -24.796 1.00 94.56 103 THR A CA 1
ATOM 791 C C . THR A 1 103 ? 9.086 -2.354 -25.374 1.00 94.56 103 THR A C 1
ATOM 793 O O . THR A 1 103 ? 9.468 -2.729 -26.478 1.00 94.56 103 THR A O 1
ATOM 796 N N . ALA A 1 104 ? 9.807 -1.492 -24.656 1.00 94.06 104 ALA A N 1
ATOM 797 C CA . ALA A 1 104 ? 11.111 -1.005 -25.092 1.00 94.06 104 ALA A CA 1
ATOM 798 C C . ALA A 1 104 ? 12.053 -0.906 -23.899 1.00 94.06 104 ALA A C 1
ATOM 800 O O . ALA A 1 104 ? 11.747 -0.191 -22.927 1.00 94.06 104 ALA A O 1
ATOM 801 N N . ALA A 1 105 ? 13.183 -1.606 -24.009 1.00 96.19 105 ALA A N 1
ATOM 802 C CA . ALA A 1 105 ? 14.211 -1.670 -22.985 1.00 96.19 105 ALA A CA 1
ATOM 803 C C . ALA A 1 105 ? 14.740 -0.274 -22.641 1.00 96.19 105 ALA A C 1
ATOM 805 O O . ALA A 1 105 ? 14.940 0.583 -23.505 1.00 96.19 105 ALA A O 1
ATOM 806 N N . GLU A 1 106 ? 14.959 -0.029 -21.354 1.00 96.81 106 GLU A N 1
ATOM 807 C CA . GLU A 1 106 ? 15.588 1.192 -20.866 1.00 96.81 106 GLU A CA 1
ATOM 808 C C . GLU A 1 106 ? 16.531 0.858 -19.708 1.00 96.81 106 GLU A C 1
ATOM 810 O O . GLU A 1 106 ? 1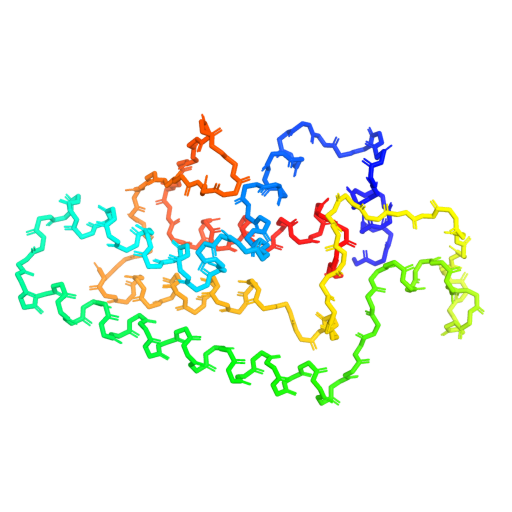6.148 0.924 -18.542 1.00 96.81 106 GLU A O 1
ATOM 815 N N . ALA A 1 107 ? 17.782 0.521 -20.036 1.00 95.25 107 ALA A N 1
ATOM 816 C CA . ALA A 1 107 ? 18.794 0.051 -19.082 1.00 95.25 107 ALA A CA 1
ATOM 817 C C . ALA A 1 107 ? 19.013 0.990 -17.875 1.00 95.25 107 ALA A C 1
ATOM 819 O O . ALA A 1 107 ? 19.310 0.539 -16.775 1.00 95.25 107 ALA A O 1
ATOM 820 N N . GLY A 1 108 ? 18.833 2.304 -18.054 1.00 96.19 108 GLY A N 1
ATOM 821 C CA . GLY A 1 108 ? 18.959 3.305 -16.986 1.00 96.19 108 GLY A CA 1
ATOM 822 C C . GLY A 1 108 ? 17.686 3.538 -16.162 1.00 96.19 108 GLY A C 1
ATOM 823 O O . GLY A 1 108 ? 17.629 4.487 -15.377 1.00 96.19 108 GLY A O 1
ATOM 824 N N . TRP A 1 109 ? 16.618 2.765 -16.365 1.00 98.19 109 TRP A N 1
ATOM 825 C CA . TRP A 1 109 ? 15.389 2.924 -15.592 1.00 98.19 109 TRP A CA 1
ATOM 826 C C . TRP A 1 109 ? 15.576 2.399 -14.167 1.00 98.19 109 TRP A C 1
ATOM 828 O O . TRP A 1 109 ? 15.943 1.247 -13.963 1.00 98.19 109 TRP A O 1
ATOM 838 N N . LEU A 1 110 ? 15.302 3.245 -13.173 1.00 98.50 110 LEU A N 1
ATOM 839 C CA . LEU A 1 110 ? 15.345 2.892 -11.756 1.00 98.50 110 LEU A CA 1
ATOM 840 C C . LEU A 1 110 ? 14.010 3.252 -11.097 1.00 98.50 110 LEU A C 1
ATOM 842 O O . LEU A 1 110 ? 13.461 4.310 -11.420 1.00 98.50 110 LEU A O 1
ATOM 846 N N . PRO A 1 111 ? 13.500 2.427 -10.169 1.00 98.44 111 PRO A N 1
ATOM 847 C CA . PRO A 1 111 ? 12.292 2.731 -9.413 1.00 98.44 111 PRO A CA 1
ATOM 848 C C . PRO A 1 111 ? 12.546 3.810 -8.352 1.00 98.44 111 PRO A C 1
ATOM 850 O O . PRO A 1 111 ? 13.683 4.029 -7.933 1.00 98.44 111 PRO A O 1
ATOM 853 N N . LEU A 1 112 ? 11.484 4.478 -7.897 1.00 98.50 112 LEU A N 1
ATOM 854 C CA . LEU A 1 112 ? 11.552 5.420 -6.774 1.00 98.50 112 LEU A CA 1
ATOM 855 C C . LEU A 1 112 ? 11.933 4.720 -5.464 1.00 98.50 112 LEU A C 1
ATOM 857 O O . LEU A 1 112 ? 12.744 5.244 -4.705 1.00 98.50 112 LEU A O 1
ATOM 861 N N . ILE A 1 113 ? 11.341 3.556 -5.196 1.00 97.94 113 ILE A N 1
ATOM 862 C CA . ILE A 1 113 ? 11.590 2.774 -3.983 1.00 97.94 113 ILE A CA 1
ATOM 863 C C . ILE A 1 113 ? 12.500 1.600 -4.327 1.00 97.94 113 ILE A C 1
ATOM 865 O O . ILE A 1 113 ? 12.345 0.960 -5.368 1.00 97.94 113 ILE A O 1
ATOM 869 N N . ALA A 1 114 ? 13.439 1.293 -3.430 1.00 96.88 114 ALA A N 1
ATOM 870 C CA . ALA A 1 114 ? 14.294 0.121 -3.562 1.00 96.88 114 ALA A CA 1
ATOM 871 C C . ALA A 1 114 ? 13.443 -1.145 -3.753 1.00 96.88 114 ALA A C 1
ATOM 873 O O . ALA A 1 114 ? 12.509 -1.414 -2.995 1.00 96.88 114 ALA A O 1
ATOM 874 N N . THR A 1 115 ? 13.753 -1.921 -4.792 1.00 97.94 115 THR A N 1
ATOM 875 C CA . THR A 1 115 ? 12.965 -3.106 -5.140 1.00 97.94 115 THR A CA 1
ATOM 876 C C . THR A 1 115 ? 13.134 -4.192 -4.073 1.00 97.94 115 THR A C 1
ATOM 878 O O . THR A 1 115 ? 14.262 -4.624 -3.838 1.00 97.94 115 THR A O 1
ATOM 881 N N . PRO A 1 116 ? 12.046 -4.677 -3.442 1.00 97.50 116 PRO A N 1
ATOM 882 C CA . PRO A 1 116 ? 12.154 -5.744 -2.453 1.00 97.50 116 PRO A CA 1
ATOM 883 C C . PRO A 1 116 ? 12.574 -7.086 -3.086 1.00 97.50 116 PRO A C 1
ATOM 885 O O . PRO A 1 116 ? 12.129 -7.385 -4.202 1.00 97.50 116 PRO A O 1
ATOM 888 N N . PRO A 1 117 ? 13.354 -7.927 -2.377 1.00 97.12 117 PRO A N 1
ATOM 889 C CA . PRO A 1 117 ? 13.997 -9.124 -2.931 1.00 97.12 117 PRO A CA 1
ATOM 890 C C . PRO A 1 117 ? 13.051 -10.339 -3.007 1.00 97.12 117 PRO A C 1
ATOM 892 O O . PRO A 1 117 ? 13.316 -11.394 -2.440 1.00 97.12 117 PRO A O 1
ATOM 895 N N . PHE A 1 118 ? 11.912 -10.187 -3.683 1.00 97.62 118 PHE A N 1
ATOM 896 C CA . PHE A 1 118 ? 10.930 -11.253 -3.922 1.00 97.62 118 PHE A CA 1
ATOM 897 C C . PHE A 1 118 ? 10.068 -10.948 -5.163 1.00 97.62 118 PHE A C 1
ATOM 899 O O . PHE A 1 118 ? 9.973 -9.769 -5.545 1.00 97.62 118 PHE A O 1
ATOM 906 N N . PRO A 1 119 ? 9.407 -11.958 -5.773 1.00 98.62 119 PRO A N 1
ATOM 907 C CA . PRO A 1 119 ? 8.613 -11.789 -6.994 1.00 98.62 119 PRO A CA 1
ATOM 908 C C . PRO A 1 119 ? 7.512 -10.723 -6.894 1.00 98.62 119 PRO A C 1
ATOM 910 O O . PRO A 1 119 ? 7.030 -10.372 -5.807 1.00 98.62 119 PRO A O 1
ATOM 913 N N . SER A 1 120 ? 7.110 -10.172 -8.039 1.00 97.81 120 SER A N 1
ATOM 914 C CA . SER A 1 120 ? 6.212 -9.011 -8.092 1.00 97.81 120 SER A CA 1
ATOM 915 C C . SER A 1 120 ? 4.734 -9.352 -7.901 1.00 97.81 120 SER A C 1
ATOM 917 O O . SER A 1 120 ? 4.025 -8.569 -7.272 1.00 97.81 120 SER A O 1
ATOM 919 N N . TYR A 1 121 ? 4.256 -10.492 -8.394 1.00 97.81 121 TYR A N 1
ATOM 920 C CA . TYR A 1 121 ? 2.825 -10.797 -8.429 1.00 97.81 121 TYR A CA 1
ATOM 921 C C . TYR A 1 121 ? 2.457 -11.914 -7.448 1.00 97.81 121 TYR A C 1
ATOM 923 O O . TYR A 1 121 ? 3.003 -12.995 -7.568 1.00 97.81 121 TYR A O 1
ATOM 931 N N . ILE A 1 122 ? 1.542 -11.724 -6.497 1.00 97.56 122 ILE A N 1
ATOM 932 C CA . ILE A 1 122 ? 0.737 -10.512 -6.244 1.00 97.56 122 ILE A CA 1
ATOM 933 C C . ILE A 1 122 ? 1.463 -9.494 -5.350 1.00 97.56 122 ILE A C 1
ATOM 935 O O . ILE A 1 122 ? 2.478 -9.797 -4.724 1.00 97.56 122 ILE A O 1
ATOM 939 N N . SER A 1 123 ? 0.957 -8.260 -5.275 1.00 98.50 123 SER A N 1
ATOM 940 C CA . SER A 1 123 ? 1.469 -7.239 -4.350 1.00 98.50 123 SER A CA 1
ATOM 941 C C . SER A 1 123 ? 1.145 -7.596 -2.897 1.00 98.50 123 SER A C 1
ATOM 943 O O . SER A 1 123 ? -0.018 -7.735 -2.527 1.00 98.50 123 SER A O 1
ATOM 945 N N . GLY A 1 124 ? 2.181 -7.696 -2.054 1.00 98.38 124 GLY A N 1
ATOM 946 C CA . GLY A 1 124 ? 2.003 -7.952 -0.623 1.00 98.38 124 GLY A CA 1
ATOM 947 C C . GLY A 1 124 ? 1.231 -6.820 0.054 1.00 98.38 124 GLY A C 1
ATOM 948 O O . GLY A 1 124 ? 0.250 -7.084 0.732 1.00 98.38 124 GLY A O 1
ATOM 949 N N . HIS A 1 125 ? 1.600 -5.560 -0.218 1.00 98.56 125 HIS A N 1
ATOM 950 C CA . HIS A 1 125 ? 0.890 -4.392 0.321 1.00 98.56 125 HIS A CA 1
ATOM 951 C C . HIS A 1 125 ? -0.587 -4.405 -0.064 1.00 98.56 125 HIS A C 1
ATOM 953 O O . HIS A 1 125 ? -1.434 -4.280 0.805 1.00 98.56 125 HIS A O 1
ATOM 959 N N . SER A 1 126 ? -0.906 -4.626 -1.342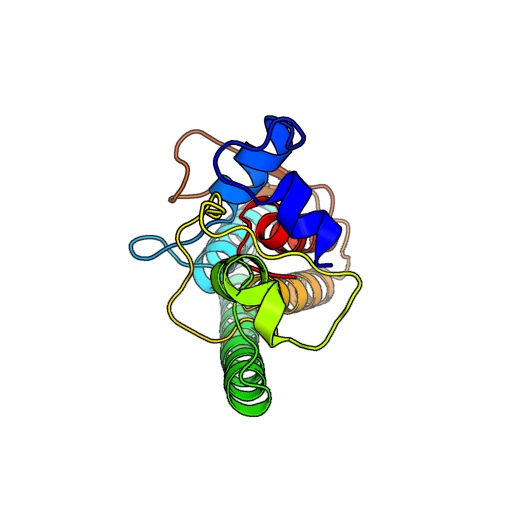 1.00 98.69 126 SER A N 1
ATOM 960 C CA . SER A 1 126 ? -2.301 -4.661 -1.795 1.00 98.69 126 SER A CA 1
ATOM 961 C C . SER A 1 126 ? -3.090 -5.779 -1.108 1.00 98.69 126 SER A C 1
ATOM 963 O O . SER A 1 126 ? -4.251 -5.584 -0.765 1.00 98.69 126 SER A O 1
ATOM 965 N N . THR A 1 127 ? -2.449 -6.925 -0.855 1.00 98.81 127 THR A N 1
ATOM 966 C CA . THR A 1 127 ? -3.084 -8.061 -0.170 1.00 98.81 127 THR A CA 1
ATOM 967 C C . THR A 1 127 ? -3.344 -7.743 1.302 1.00 98.81 127 THR A C 1
ATOM 969 O O . THR A 1 127 ? -4.486 -7.845 1.739 1.00 98.81 127 THR A O 1
ATOM 972 N N . PHE A 1 128 ? -2.325 -7.283 2.042 1.00 98.81 128 PHE A N 1
ATOM 973 C CA . PHE A 1 128 ? -2.461 -6.887 3.450 1.00 98.81 128 PHE A CA 1
ATOM 974 C C . PHE A 1 128 ? -3.483 -5.772 3.638 1.00 98.81 128 PHE A C 1
ATOM 976 O O . PHE A 1 128 ? -4.306 -5.827 4.550 1.00 98.81 128 PHE A O 1
ATOM 983 N N . SER A 1 129 ? -3.442 -4.771 2.764 1.00 98.88 129 SER A N 1
ATOM 984 C CA . SER A 1 129 ? -4.323 -3.618 2.836 1.00 98.88 129 SER A CA 1
ATOM 985 C C . SER A 1 129 ? -5.764 -3.970 2.513 1.00 98.88 129 SER A C 1
ATOM 987 O O . SER A 1 129 ? -6.660 -3.629 3.282 1.00 98.88 129 SER A O 1
ATOM 989 N N . GLY A 1 130 ? -5.996 -4.713 1.429 1.00 98.81 130 GLY A N 1
ATOM 990 C CA . GLY A 1 130 ? -7.338 -5.154 1.060 1.00 98.81 130 GLY A CA 1
ATOM 991 C C . GLY A 1 130 ? -7.969 -6.050 2.128 1.00 98.81 130 GLY A C 1
ATOM 992 O O . GLY A 1 130 ? -9.122 -5.837 2.509 1.00 98.81 130 GLY A O 1
ATOM 993 N N . SER A 1 131 ? -7.213 -7.013 2.669 1.00 98.88 131 SER A N 1
ATOM 994 C CA . SER A 1 131 ? -7.716 -7.899 3.725 1.00 98.88 131 SER A CA 1
ATOM 995 C C . SER A 1 131 ? -8.001 -7.140 5.024 1.00 98.88 131 SER A C 1
ATOM 997 O O . SER A 1 131 ? -9.040 -7.361 5.649 1.00 98.88 131 SER A O 1
ATOM 999 N N . SER A 1 132 ? -7.117 -6.216 5.411 1.00 98.88 132 SER A N 1
ATOM 1000 C CA . SER A 1 132 ? -7.277 -5.413 6.629 1.00 98.88 132 SER A CA 1
ATOM 1001 C C . SER A 1 132 ? -8.467 -4.468 6.524 1.00 98.88 132 SER A C 1
ATOM 1003 O O . SER A 1 132 ? -9.306 -4.462 7.422 1.00 98.88 132 SER A O 1
ATOM 1005 N N . ALA A 1 133 ? -8.608 -3.736 5.415 1.00 98.88 133 ALA A N 1
ATOM 1006 C CA . ALA A 1 133 ? -9.761 -2.870 5.190 1.00 98.88 133 ALA A CA 1
ATOM 1007 C C . ALA A 1 133 ? -11.075 -3.658 5.223 1.00 98.88 133 ALA A C 1
ATOM 1009 O O . ALA A 1 133 ? -12.018 -3.264 5.913 1.00 98.88 133 ALA A O 1
ATOM 1010 N N . ARG A 1 134 ? -11.119 -4.829 4.571 1.00 98.81 134 ARG A N 1
ATOM 1011 C CA . ARG A 1 134 ? -12.313 -5.682 4.581 1.00 98.81 134 ARG A CA 1
ATOM 1012 C C . ARG A 1 134 ? -12.683 -6.151 5.986 1.00 98.81 134 ARG A C 1
ATOM 1014 O O . ARG A 1 134 ? -13.875 -6.165 6.317 1.00 98.81 134 ARG A O 1
ATOM 1021 N N . LEU A 1 135 ? -11.693 -6.548 6.786 1.00 98.81 135 LEU A N 1
ATOM 1022 C CA . LEU A 1 135 ? -11.908 -6.958 8.169 1.00 98.81 135 LEU A CA 1
ATOM 1023 C C . LEU A 1 135 ? -12.388 -5.788 9.026 1.00 98.81 135 LEU A C 1
ATOM 1025 O O . LEU A 1 135 ? -13.365 -5.950 9.753 1.00 98.81 135 LEU A O 1
ATOM 1029 N N . LEU A 1 136 ? -11.722 -4.633 8.959 1.00 98.88 136 LEU A N 1
ATOM 1030 C CA . LEU A 1 136 ? -12.097 -3.451 9.736 1.00 98.88 136 LEU A CA 1
ATOM 1031 C C . LEU A 1 136 ? -13.524 -3.018 9.397 1.00 98.88 136 LEU A C 1
ATOM 1033 O O . LEU A 1 136 ? -14.327 -2.812 10.306 1.00 98.88 136 LEU A O 1
ATOM 1037 N N . GLY A 1 137 ? -13.877 -3.016 8.109 1.00 98.75 137 GLY A N 1
ATOM 1038 C CA . GLY A 1 137 ? -15.239 -2.739 7.664 1.00 98.75 137 GLY A CA 1
ATOM 1039 C C . GLY A 1 137 ? -16.262 -3.735 8.216 1.00 98.75 137 GLY A C 1
ATOM 1040 O O . GLY A 1 137 ? -17.347 -3.352 8.646 1.00 98.75 137 GLY A O 1
ATOM 1041 N N . HIS A 1 138 ? -15.911 -5.023 8.287 1.00 98.56 138 HIS A N 1
ATOM 1042 C CA . HIS A 1 138 ? -16.765 -6.025 8.930 1.00 98.56 138 HIS A CA 1
ATOM 1043 C C . HIS A 1 138 ? -16.871 -5.816 10.448 1.00 98.56 138 HIS A C 1
ATOM 1045 O O . HIS A 1 138 ? -17.946 -5.976 11.021 1.00 98.56 138 HIS A O 1
ATOM 1051 N N . TYR A 1 139 ? -15.764 -5.491 11.114 1.00 98.62 139 TYR A N 1
ATOM 1052 C CA . TYR A 1 139 ? -15.708 -5.334 12.565 1.00 98.62 139 TYR A CA 1
ATOM 1053 C C . TYR A 1 139 ? -16.517 -4.122 13.044 1.00 98.62 139 TYR A C 1
ATOM 1055 O O . TYR A 1 139 ? -17.274 -4.239 14.005 1.00 98.62 139 TYR A O 1
ATOM 1063 N N . PHE A 1 140 ? -16.388 -2.982 12.361 1.00 98.38 140 PHE A N 1
ATOM 1064 C CA . PHE A 1 140 ? -17.118 -1.752 12.683 1.00 98.38 140 PHE A CA 1
ATOM 1065 C C . PHE A 1 140 ? -18.507 -1.676 12.031 1.00 98.38 140 PHE A C 1
ATOM 1067 O O . PHE A 1 140 ? -19.266 -0.752 12.312 1.00 98.38 140 PHE A O 1
ATOM 1074 N N . GLY A 1 141 ? -18.859 -2.649 11.185 1.00 98.50 141 GLY A N 1
ATOM 1075 C CA . GLY A 1 141 ? -20.152 -2.715 10.500 1.00 98.50 141 GLY A CA 1
ATOM 1076 C C . GLY A 1 141 ? -20.307 -1.732 9.334 1.00 98.50 141 GLY A C 1
ATOM 1077 O O . GLY A 1 141 ? -21.393 -1.639 8.769 1.00 98.50 141 GLY A O 1
ATOM 1078 N N . THR A 1 142 ? -19.248 -1.008 8.969 1.00 98.56 142 THR A N 1
ATOM 1079 C CA . THR A 1 142 ? -19.212 -0.061 7.849 1.00 98.56 142 THR A CA 1
ATOM 1080 C C . THR A 1 142 ? -17.774 0.165 7.374 1.00 98.56 142 THR A C 1
ATOM 1082 O O . THR A 1 142 ? -16.848 0.102 8.182 1.00 98.56 142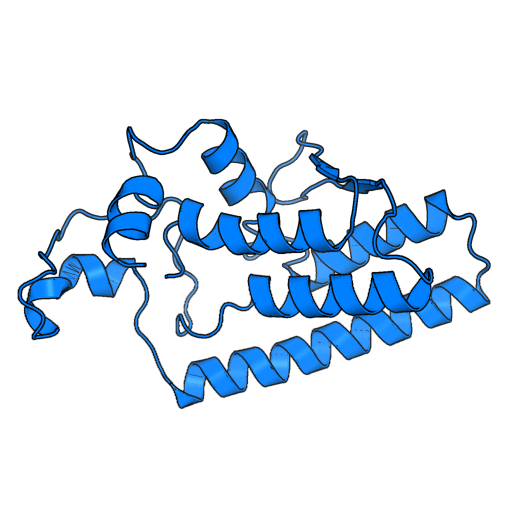 THR A O 1
ATOM 1085 N N . ASP A 1 143 ? -17.586 0.435 6.078 1.00 98.50 143 ASP A N 1
ATOM 1086 C CA . ASP A 1 143 ? -16.302 0.893 5.515 1.00 98.50 143 ASP A CA 1
ATOM 1087 C C . ASP A 1 143 ? -16.049 2.384 5.797 1.00 98.50 143 ASP A C 1
ATOM 1089 O O . ASP A 1 143 ? -14.896 2.802 5.906 1.00 98.50 143 ASP A O 1
ATOM 1093 N N . ASP A 1 144 ? -17.123 3.164 5.963 1.00 98.50 144 ASP A N 1
ATOM 1094 C CA . ASP A 1 144 ? -17.131 4.630 6.029 1.00 98.50 144 ASP A CA 1
ATOM 1095 C C . ASP A 1 144 ? -16.756 5.156 7.424 1.00 98.50 144 ASP A C 1
ATOM 1097 O O . ASP A 1 144 ? -17.534 5.830 8.107 1.00 98.50 144 ASP A O 1
ATOM 1101 N N . VAL A 1 145 ? -15.554 4.812 7.881 1.00 98.62 145 VAL A N 1
ATOM 1102 C CA . VAL A 1 145 ? -14.969 5.339 9.115 1.00 98.62 145 VAL A CA 1
ATOM 1103 C C . VAL A 1 145 ? -13.827 6.275 8.749 1.00 98.62 145 VAL A C 1
ATOM 1105 O O . VAL A 1 145 ? -12.818 5.846 8.196 1.00 98.62 145 VAL A O 1
ATOM 1108 N N . ALA A 1 146 ? -13.964 7.554 9.101 1.00 98.69 146 ALA A N 1
ATOM 1109 C CA . ALA A 1 146 ? -12.891 8.522 8.931 1.00 98.69 146 ALA A CA 1
ATOM 1110 C C . ALA A 1 146 ? -11.810 8.345 10.007 1.00 98.69 146 ALA A C 1
ATOM 1112 O O . ALA A 1 146 ? -12.124 8.213 11.195 1.00 98.69 146 ALA A O 1
ATOM 1113 N N . PHE A 1 147 ? -10.543 8.377 9.600 1.00 98.81 147 PHE A N 1
ATOM 1114 C CA . PHE A 1 147 ? -9.393 8.254 10.495 1.00 98.81 147 PHE A CA 1
ATOM 1115 C C . PHE A 1 147 ? -8.148 8.920 9.910 1.00 98.81 147 PHE A C 1
ATOM 1117 O O . PHE A 1 147 ? -8.070 9.196 8.712 1.00 98.81 147 PHE A O 1
ATOM 1124 N N . SER A 1 148 ? -7.153 9.137 10.766 1.00 98.56 148 SER A N 1
ATOM 1125 C CA . SER A 1 148 ? -5.816 9.566 10.365 1.00 98.56 148 SER A CA 1
ATOM 1126 C C . SER A 1 148 ? -4.778 8.559 10.840 1.00 98.56 148 SER A C 1
ATOM 1128 O O . SER A 1 148 ? -4.929 7.960 11.905 1.00 98.56 148 SER A O 1
ATOM 1130 N N . THR A 1 149 ? -3.715 8.387 10.062 1.00 98.12 149 THR A N 1
ATOM 1131 C CA . THR A 1 149 ? -2.570 7.543 10.413 1.00 98.12 149 THR A CA 1
ATOM 1132 C C . THR A 1 149 ? -1.257 8.214 10.032 1.00 98.12 149 THR A C 1
ATOM 1134 O O . THR A 1 149 ? -1.216 9.166 9.247 1.00 98.12 149 THR A O 1
ATOM 1137 N N . VAL A 1 150 ? -0.179 7.717 10.619 1.00 97.38 150 VAL A N 1
ATOM 1138 C CA . VAL A 1 150 ? 1.203 8.136 10.378 1.00 97.38 150 VAL A CA 1
ATOM 1139 C C . VAL A 1 150 ? 1.998 6.952 9.843 1.00 97.38 150 VAL A C 1
ATOM 1141 O O . VAL A 1 150 ? 1.560 5.817 9.992 1.00 97.38 150 VAL A O 1
ATOM 1144 N N . SER A 1 151 ? 3.162 7.228 9.263 1.00 96.62 151 SER A N 1
ATOM 1145 C CA . SER A 1 151 ? 4.136 6.217 8.849 1.00 96.62 151 SER A CA 1
ATOM 1146 C C . SER A 1 151 ? 5.432 6.437 9.623 1.00 96.62 151 SER A C 1
ATOM 1148 O O . SER A 1 151 ? 5.968 7.549 9.645 1.00 96.62 151 SER A O 1
ATOM 1150 N N . ASP A 1 152 ? 5.950 5.395 10.264 1.00 94.69 152 ASP A N 1
ATOM 1151 C CA . ASP A 1 152 ? 7.262 5.420 10.921 1.00 94.69 152 ASP A CA 1
ATOM 1152 C C . ASP A 1 152 ? 8.419 5.498 9.904 1.00 94.69 152 ASP A C 1
ATOM 1154 O O . ASP A 1 152 ? 9.480 6.044 10.210 1.00 94.69 152 ASP A O 1
ATOM 1158 N N . GLY A 1 153 ? 8.189 5.040 8.668 1.00 93.75 153 GLY A N 1
ATOM 1159 C CA . GLY A 1 153 ? 9.083 5.207 7.521 1.00 93.75 153 GLY A CA 1
ATOM 1160 C C . GLY A 1 153 ? 9.081 6.615 6.916 1.00 93.75 153 GLY A C 1
ATOM 1161 O O . GLY A 1 153 ? 9.980 6.945 6.139 1.00 93.75 153 GLY A O 1
ATOM 1162 N N . LEU A 1 154 ? 8.112 7.463 7.282 1.00 96.56 154 LEU A N 1
ATOM 1163 C CA . LEU A 1 154 ? 8.035 8.859 6.847 1.00 96.56 154 LEU A CA 1
ATOM 1164 C C . LEU A 1 154 ? 7.602 9.796 7.997 1.00 96.56 154 LEU A C 1
ATOM 1166 O O . LEU A 1 154 ? 6.489 10.335 7.981 1.00 96.56 154 LEU A O 1
ATOM 1170 N N . PRO A 1 155 ? 8.477 10.025 9.000 1.00 95.00 155 PRO A N 1
ATOM 1171 C CA . PRO A 1 155 ? 8.144 10.828 10.173 1.00 95.00 155 PRO A CA 1
ATOM 1172 C C . PRO A 1 155 ? 7.690 12.250 9.823 1.00 95.00 155 PRO A C 1
ATOM 1174 O O . PRO A 1 155 ? 8.247 12.906 8.943 1.00 95.00 155 PRO A O 1
ATOM 1177 N N . GLY A 1 156 ? 6.693 12.748 10.556 1.00 96.50 156 GLY A N 1
ATOM 1178 C CA . GLY A 1 156 ? 6.136 14.092 10.364 1.00 96.50 156 GLY A CA 1
ATOM 1179 C C . GLY A 1 156 ? 5.055 14.188 9.284 1.00 96.50 156 GLY A C 1
ATOM 1180 O O . GLY A 1 156 ? 4.433 15.241 9.155 1.00 96.50 156 GLY A O 1
ATOM 1181 N N . VAL A 1 157 ? 4.776 13.105 8.552 1.00 97.81 157 VAL A N 1
ATOM 1182 C CA . VAL A 1 157 ? 3.655 13.033 7.607 1.00 97.81 157 VAL A CA 1
ATOM 1183 C C . VAL A 1 157 ? 2.479 12.300 8.249 1.00 97.81 157 VAL A C 1
ATOM 1185 O O . VAL A 1 157 ? 2.613 11.191 8.758 1.00 97.81 157 VAL A O 1
ATOM 1188 N N . THR A 1 158 ? 1.308 12.934 8.216 1.00 98.31 158 THR A N 1
ATOM 1189 C CA . THR A 1 158 ? 0.023 12.341 8.613 1.00 98.31 158 THR A CA 1
ATOM 1190 C C . THR A 1 158 ? -0.883 12.299 7.396 1.00 98.31 158 THR A C 1
ATOM 1192 O O . THR A 1 158 ? -0.974 13.288 6.667 1.00 98.31 158 THR A O 1
ATOM 1195 N N . ARG A 1 159 ? -1.569 11.177 7.187 1.00 98.50 159 ARG A N 1
ATOM 1196 C CA . ARG A 1 159 ? -2.567 11.021 6.124 1.00 98.50 159 ARG A CA 1
ATOM 1197 C C . ARG A 1 159 ? -3.930 10.740 6.728 1.00 98.50 159 ARG A C 1
ATOM 1199 O O . ARG A 1 159 ? -4.025 10.076 7.758 1.00 98.50 159 ARG A O 1
ATOM 1206 N N . SER A 1 160 ? -4.968 11.269 6.090 1.00 98.69 160 SER A N 1
ATOM 1207 C CA . SER A 1 160 ? -6.353 11.162 6.543 1.00 98.69 160 SER A CA 1
ATOM 1208 C C . SER A 1 160 ? -7.206 10.519 5.468 1.00 98.69 160 SER A C 1
ATOM 1210 O O . SER A 1 160 ? -7.096 10.860 4.292 1.00 98.69 160 SER A O 1
ATOM 1212 N N . PHE A 1 161 ? -8.086 9.628 5.900 1.00 98.81 161 PHE A N 1
ATOM 1213 C CA . 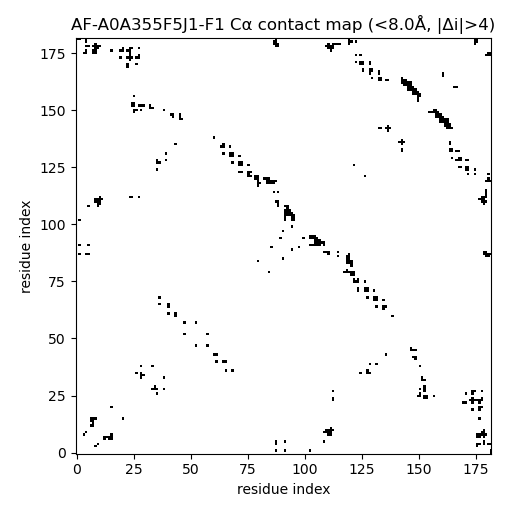PHE A 1 161 ? -8.967 8.850 5.048 1.00 98.81 161 PHE A CA 1
ATOM 1214 C C . PHE A 1 161 ? -10.402 8.962 5.547 1.00 98.81 161 PHE A C 1
ATOM 1216 O O . PHE A 1 161 ? -10.659 9.211 6.724 1.00 98.81 161 PHE A O 1
ATOM 1223 N N . THR A 1 162 ? -11.335 8.783 4.624 1.00 98.7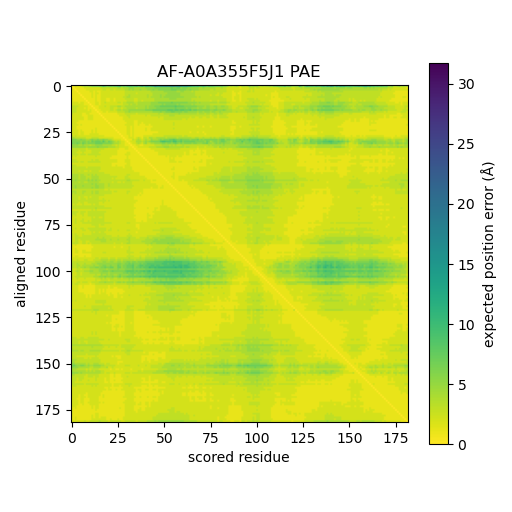5 162 THR A N 1
ATOM 1224 C CA . THR A 1 162 ? -12.783 8.766 4.861 1.00 98.75 162 THR A CA 1
ATOM 1225 C C . THR A 1 162 ? -13.337 7.349 4.971 1.00 98.75 162 THR A C 1
ATOM 1227 O O . THR A 1 162 ? -14.416 7.172 5.527 1.00 98.75 162 THR A O 1
ATOM 1230 N N . SER A 1 163 ? -12.593 6.351 4.484 1.00 98.81 163 SER A N 1
ATOM 1231 C CA . SER A 1 163 ? -12.963 4.943 4.570 1.00 98.81 163 SER A CA 1
ATOM 1232 C C . SER A 1 163 ? -11.730 4.035 4.615 1.00 98.81 163 SER A C 1
ATOM 1234 O O . SER A 1 163 ? -10.627 4.440 4.219 1.00 98.81 163 SER A O 1
ATOM 1236 N N . PHE A 1 164 ? -11.891 2.794 5.081 1.00 98.88 164 PHE A N 1
ATOM 1237 C CA . PHE A 1 164 ? -10.785 1.828 5.088 1.00 98.88 164 PHE A CA 1
ATOM 1238 C C . PHE A 1 164 ? -10.366 1.437 3.672 1.00 98.88 164 PHE A C 1
ATOM 1240 O O . PHE A 1 164 ? -9.169 1.333 3.387 1.00 98.88 164 PHE A O 1
ATOM 1247 N N . SER A 1 165 ? -11.338 1.263 2.776 1.00 98.88 165 SER A N 1
ATOM 1248 C CA . SER A 1 165 ? -11.077 0.944 1.372 1.00 98.88 165 SER A CA 1
ATOM 1249 C C . SER A 1 165 ? -10.328 2.068 0.655 1.00 98.88 165 SER A C 1
ATOM 1251 O O . SER A 1 165 ? -9.464 1.775 -0.167 1.00 98.88 165 SER A O 1
ATOM 1253 N N . GLN A 1 166 ? -10.560 3.339 1.011 1.00 98.88 166 GLN A N 1
ATOM 1254 C CA . GLN A 1 166 ? -9.766 4.454 0.482 1.00 98.88 166 GLN A CA 1
ATOM 1255 C C . GLN A 1 166 ? -8.281 4.320 0.855 1.00 98.88 166 GLN A C 1
ATOM 1257 O O . GLN A 1 166 ? -7.413 4.471 -0.006 1.00 98.88 166 GLN A O 1
ATOM 1262 N N . ALA A 1 167 ? -7.982 4.018 2.121 1.00 98.88 167 ALA A N 1
ATOM 1263 C CA . ALA A 1 167 ? -6.604 3.831 2.572 1.00 98.88 167 ALA A CA 1
ATOM 1264 C C . ALA A 1 167 ? -5.952 2.607 1.914 1.00 98.88 167 ALA A C 1
ATOM 1266 O O . ALA A 1 167 ? -4.790 2.658 1.511 1.00 98.88 167 ALA A O 1
ATOM 1267 N N . ALA A 1 168 ? -6.707 1.517 1.753 1.00 98.88 168 ALA A N 1
ATOM 1268 C CA . ALA A 1 168 ? -6.207 0.318 1.095 1.00 98.88 168 ALA A CA 1
ATOM 1269 C C . ALA A 1 168 ? -5.931 0.517 -0.400 1.00 98.88 168 ALA A C 1
ATOM 1271 O O . ALA A 1 168 ? -4.912 0.026 -0.893 1.00 98.88 168 ALA A O 1
ATOM 1272 N N . GLU A 1 169 ? -6.790 1.258 -1.101 1.00 98.88 169 GLU A N 1
ATOM 1273 C CA . GLU A 1 169 ? -6.573 1.633 -2.498 1.00 98.88 169 GLU A CA 1
ATOM 1274 C C . GLU A 1 169 ? -5.319 2.497 -2.634 1.00 98.88 169 GLU A C 1
ATOM 1276 O O . GLU A 1 169 ? -4.450 2.206 -3.454 1.00 98.88 169 GLU A O 1
ATOM 1281 N N . GLU A 1 170 ? -5.155 3.507 -1.777 1.00 98.88 170 GLU A N 1
ATOM 1282 C CA . GLU A 1 170 ? -3.962 4.349 -1.794 1.00 98.88 170 GLU A CA 1
ATOM 1283 C C . GLU A 1 170 ? -2.680 3.543 -1.518 1.00 98.88 170 GLU A C 1
ATOM 1285 O O . GLU A 1 170 ? -1.685 3.698 -2.233 1.00 98.88 170 GLU A O 1
ATOM 1290 N N . ALA A 1 171 ? -2.715 2.622 -0.551 1.00 98.81 171 ALA A N 1
ATOM 1291 C CA . ALA A 1 171 ? -1.617 1.698 -0.283 1.00 98.81 171 ALA A CA 1
ATOM 1292 C C . ALA A 1 171 ? -1.308 0.796 -1.492 1.00 98.81 171 ALA A C 1
ATOM 1294 O O . ALA A 1 171 ? -0.138 0.517 -1.770 1.00 98.81 171 ALA A O 1
ATOM 1295 N N . GLY A 1 172 ? -2.324 0.360 -2.241 1.00 98.62 172 GLY A N 1
ATOM 1296 C CA . GLY A 1 172 ? -2.157 -0.368 -3.500 1.00 98.62 172 GLY A CA 1
ATOM 1297 C C . GLY A 1 172 ? -1.480 0.481 -4.580 1.00 98.62 172 GLY A C 1
ATOM 1298 O O . GLY A 1 172 ? -0.443 0.083 -5.120 1.00 98.62 172 GLY A O 1
ATOM 1299 N N . GLN A 1 173 ? -2.009 1.680 -4.837 1.00 98.62 173 GLN A N 1
ATOM 1300 C CA . GLN A 1 173 ? -1.483 2.631 -5.826 1.00 98.62 173 GLN A CA 1
ATOM 1301 C C . GLN A 1 173 ? -0.054 3.087 -5.505 1.00 98.62 173 GLN A C 1
ATOM 1303 O O . GLN A 1 173 ? 0.765 3.270 -6.410 1.00 98.62 173 GLN A O 1
ATOM 1308 N N . SER A 1 174 ? 0.295 3.184 -4.218 1.00 98.75 174 SER A N 1
ATOM 1309 C CA . SER A 1 174 ? 1.647 3.532 -3.760 1.00 98.75 174 SER A CA 1
ATOM 1310 C C . SER A 1 174 ? 2.733 2.663 -4.398 1.00 98.75 174 SER A C 1
ATOM 1312 O O . SER A 1 174 ? 3.854 3.120 -4.626 1.00 98.75 174 SER A O 1
ATOM 1314 N N . ARG A 1 175 ? 2.406 1.414 -4.752 1.00 98.69 175 ARG A N 1
ATOM 1315 C CA . ARG A 1 175 ? 3.363 0.452 -5.303 1.00 98.69 175 ARG A CA 1
ATOM 1316 C C . ARG A 1 175 ? 3.679 0.709 -6.775 1.00 98.69 175 ARG A C 1
ATOM 1318 O O . ARG A 1 175 ? 4.800 0.424 -7.208 1.00 98.69 175 ARG A O 1
ATOM 1325 N N . ILE A 1 176 ? 2.724 1.288 -7.504 1.00 98.62 176 ILE A N 1
ATOM 1326 C CA . ILE A 1 176 ? 2.886 1.788 -8.875 1.00 98.62 176 ILE A CA 1
ATOM 1327 C C . ILE A 1 176 ? 3.730 3.064 -8.837 1.00 98.62 176 ILE A C 1
ATOM 1329 O O . ILE A 1 176 ? 4.733 3.167 -9.545 1.00 98.62 176 ILE A O 1
ATOM 1333 N N . TYR A 1 177 ? 3.396 4.005 -7.946 1.00 98.75 177 TYR A N 1
ATOM 1334 C CA . TYR A 1 177 ? 4.156 5.251 -7.764 1.00 98.75 177 TYR A CA 1
ATOM 1335 C C . TYR A 1 177 ? 5.596 5.004 -7.294 1.00 98.75 177 TYR A C 1
ATOM 1337 O O . TYR A 1 177 ? 6.513 5.718 -7.699 1.00 98.75 177 TYR A O 1
ATOM 1345 N N . GLY A 1 178 ? 5.801 3.961 -6.486 1.00 98.56 178 GLY A N 1
ATOM 1346 C CA . GLY A 1 178 ? 7.108 3.482 -6.042 1.00 98.56 178 GLY A CA 1
ATOM 1347 C C . GLY A 1 178 ? 7.917 2.752 -7.118 1.00 98.56 178 GLY A C 1
ATOM 1348 O O . GLY A 1 178 ? 9.111 2.539 -6.924 1.00 98.56 178 GLY A O 1
ATOM 1349 N N . GLY A 1 179 ? 7.298 2.369 -8.240 1.00 98.56 179 GLY A N 1
ATOM 1350 C CA . GLY A 1 179 ? 7.965 1.683 -9.350 1.00 98.56 179 GLY A CA 1
ATOM 1351 C C . GLY A 1 179 ? 8.272 0.205 -9.107 1.00 98.56 179 GLY A C 1
ATOM 1352 O O . GLY A 1 179 ? 9.168 -0.345 -9.738 1.00 98.56 179 GLY A O 1
ATOM 1353 N N . ILE A 1 180 ? 7.571 -0.455 -8.187 1.00 98.44 180 ILE A N 1
ATOM 1354 C CA . ILE A 1 180 ? 7.938 -1.806 -7.724 1.00 98.44 180 ILE A CA 1
ATOM 1355 C C . ILE A 1 180 ? 6.855 -2.863 -7.956 1.00 98.44 180 ILE A C 1
ATOM 1357 O O . ILE A 1 180 ? 7.124 -4.052 -7.765 1.00 98.44 180 ILE A O 1
ATOM 1361 N N . HIS A 1 181 ? 5.666 -2.463 -8.403 1.00 98.50 181 HIS A N 1
ATOM 1362 C CA . HIS A 1 181 ? 4.595 -3.348 -8.869 1.00 98.50 181 HIS A CA 1
ATOM 1363 C C . HIS A 1 181 ? 3.979 -2.823 -10.177 1.00 98.50 181 HIS A C 1
ATOM 1365 O O . HIS A 1 181 ? 4.241 -1.680 -10.547 1.00 98.50 181 HIS A O 1
ATOM 1371 N N . TRP A 1 182 ? 3.241 -3.698 -10.871 1.00 95.38 182 TRP A N 1
ATOM 1372 C CA . TRP A 1 182 ? 2.641 -3.490 -12.196 1.00 95.38 182 TRP A CA 1
ATOM 1373 C C . TRP A 1 182 ? 1.231 -2.919 -12.156 1.00 95.38 182 TRP A C 1
ATOM 1375 O O . TRP A 1 182 ? 0.521 -3.238 -11.180 1.00 95.38 182 TRP A O 1
#

Sequence (182 aa):
AWREVKRVGRSNSPNRTPEQTQIALFWADGGGTETPPGHWITIARGLSAQQGLTLAQNARLFALLSITVADAAILAWDGKYAYNNWRPITGIQEADLDGNPDTAAEAGWLPLIATPPFPSYISGHSTFSGSSARLLGHYFGTDDVAFSTVSDGLPGVTRSFTSFSQAAEEAGQSRIYGGIHW